Protein AF-A0A920HJD9-F1 (afdb_monomer)

Nearest PDB structures (foldseek):
  1cnt-assembly1_4  TM=3.510E-01  e=5.365E+00  Homo sapiens
  1ifv-assembly1_B  TM=2.578E-01  e=6.020E+00  Lupinus luteus

Secondary structure (DSSP, 8-state):
---SSHHHHHHHHHHHHHHHSPPPHHHHHHHHHHHHHHHHHHHHHHHHHHHH-TT-GGGGTTHHHHHHHHHHHHTS-HHHHHHHHHHHTTS-SSTTHHHHHHHHHHS---HHHHSTT----EEEE---STT-TTT--HHHHH-HHHHHHHHHHHHHHSTTEEEEE-TT-B-S---SGGGEEEETTEEEEEEEE-SEEEE--TT-EEE-SSSEEEEEEEEE-STTS-EEEEEEEEEETTEEEEEEEEEE-HHHHTTSPTT-EE-TT-EEEEBPPTTTTTS-SS-EEEEEES--TT-SS---SEEEGGGHHHHHHHS--THHHH--GGGS----------

Solvent-accessible surface area (backbone atoms only — not comparable to full-atom values): 18192 Å² total; per-residue (Å²): 109,86,59,69,46,63,63,65,65,46,32,58,53,51,25,60,45,35,74,78,48,80,73,51,73,75,55,47,65,44,46,63,57,53,53,51,53,53,44,51,52,52,50,52,52,37,53,54,46,43,76,74,42,73,84,52,65,78,68,50,70,61,43,65,40,46,53,53,38,50,57,58,50,70,73,51,55,62,66,61,51,33,20,42,46,30,43,39,62,76,45,67,27,35,87,58,45,67,55,53,56,56,50,31,66,74,46,90,60,54,70,49,37,39,29,65,82,58,92,54,88,44,73,38,63,56,63,60,35,74,84,32,84,76,54,66,55,72,71,48,60,74,33,49,68,57,42,40,51,53,51,52,56,50,41,69,77,41,71,64,39,39,42,26,32,45,52,69,31,47,32,76,81,65,77,50,76,91,37,56,44,76,44,79,93,42,82,44,54,32,30,26,25,39,26,34,39,37,54,48,62,58,64,44,52,29,25,33,75,50,51,31,30,27,70,30,43,42,69,40,80,47,80,74,38,38,5,6,25,38,30,34,42,29,77,52,98,94,48,59,36,33,42,38,41,29,15,13,29,44,78,40,14,60,72,47,55,66,77,36,78,46,49,51,59,40,74,51,34,22,26,15,46,62,64,58,14,4,63,42,61,43,26,37,40,37,32,31,30,54,68,61,83,92,49,74,75,82,63,80,58,46,36,39,74,94,44,43,81,40,46,53,36,38,25,38,64,54,43,56,46,65,69,45,76,66,66,63,62,69,85,80,73,74,86,72,86,128

pLDDT: mean 90.89, std 11.92, range [28.8, 98.75]

Structure (mmCIF, N/CA/C/O backbone):
data_AF-A0A920HJD9-F1
#
_entry.id   AF-A0A920HJD9-F1
#
loop_
_atom_site.group_PDB
_atom_site.id
_atom_site.type_symbol
_atom_site.label_atom_id
_atom_site.label_alt_id
_atom_site.label_comp_id
_atom_site.label_asym_id
_atom_site.label_entity_id
_atom_site.label_seq_id
_atom_site.pdbx_PDB_ins_code
_atom_site.Cartn_x
_atom_site.Cartn_y
_atom_site.Cartn_z
_atom_site.occupancy
_atom_site.B_iso_or_equiv
_atom_site.auth_seq_id
_atom_site.auth_comp_id
_atom_site.auth_asym_id
_atom_site.auth_atom_id
_atom_site.pdbx_PDB_model_num
ATOM 1 N N . MET A 1 1 ? 22.912 0.842 -18.298 1.00 60.72 1 MET A N 1
ATOM 2 C CA . MET A 1 1 ? 23.378 -0.560 -18.452 1.00 60.72 1 MET A CA 1
ATOM 3 C C . MET A 1 1 ? 24.083 -1.100 -17.208 1.00 60.72 1 MET A C 1
ATOM 5 O O . MET A 1 1 ? 23.985 -2.296 -16.986 1.00 60.72 1 MET A O 1
ATOM 9 N N . ASN A 1 2 ? 24.733 -0.265 -16.384 1.00 75.25 2 ASN A N 1
ATOM 10 C CA . ASN A 1 2 ? 25.457 -0.723 -15.184 1.00 75.25 2 ASN A CA 1
ATOM 11 C C . ASN A 1 2 ? 24.772 -0.347 -13.857 1.00 75.25 2 ASN A C 1
ATOM 13 O O . ASN A 1 2 ? 25.405 -0.430 -12.814 1.00 75.25 2 ASN A O 1
ATOM 17 N N . HIS A 1 3 ? 23.501 0.057 -13.899 1.00 78.06 3 HIS A N 1
ATOM 18 C CA . HIS A 1 3 ? 22.737 0.394 -12.697 1.00 78.06 3 HIS A CA 1
ATOM 19 C C . HIS A 1 3 ? 22.301 -0.870 -11.952 1.00 78.06 3 HIS A C 1
ATOM 21 O O . HIS A 1 3 ? 22.027 -1.916 -12.566 1.00 78.06 3 HIS A O 1
ATOM 27 N N . ASN A 1 4 ? 22.218 -0.766 -10.630 1.00 81.44 4 ASN A N 1
ATOM 28 C CA . ASN A 1 4 ? 21.594 -1.780 -9.792 1.00 81.44 4 ASN A CA 1
ATOM 29 C C . ASN A 1 4 ? 20.080 -1.753 -9.966 1.00 81.44 4 ASN A C 1
ATOM 31 O O . ASN A 1 4 ? 19.491 -2.816 -10.161 1.00 81.44 4 ASN A O 1
ATOM 35 N N . ASP A 1 5 ? 19.505 -0.553 -10.038 1.00 86.75 5 ASP A N 1
ATOM 36 C CA . ASP A 1 5 ? 18.095 -0.320 -10.335 1.00 86.75 5 ASP A CA 1
ATOM 37 C C . ASP A 1 5 ? 17.945 0.260 -11.757 1.00 86.75 5 ASP A C 1
ATOM 39 O O . ASP A 1 5 ? 18.226 1.441 -11.994 1.00 86.75 5 ASP A O 1
ATOM 43 N N . PRO A 1 6 ? 17.539 -0.550 -12.751 1.00 91.00 6 PRO A N 1
ATOM 44 C CA . PRO A 1 6 ? 17.427 -0.073 -14.124 1.00 91.00 6 PRO A CA 1
ATOM 45 C C . PRO A 1 6 ? 16.306 0.959 -14.309 1.00 91.00 6 PRO A C 1
ATOM 47 O O . PRO A 1 6 ? 16.405 1.785 -15.217 1.00 91.00 6 PRO A O 1
ATOM 50 N N . LEU A 1 7 ? 15.266 0.945 -13.466 1.00 93.56 7 LEU A N 1
ATOM 51 C CA . LEU A 1 7 ? 14.153 1.886 -13.558 1.00 93.56 7 LEU A CA 1
ATOM 52 C C . LEU A 1 7 ? 14.578 3.284 -13.109 1.00 93.56 7 LEU A C 1
ATOM 54 O O . LEU A 1 7 ? 14.254 4.250 -13.802 1.00 93.56 7 LEU A O 1
ATOM 58 N N . LEU A 1 8 ? 15.350 3.396 -12.022 1.00 88.12 8 LEU A N 1
ATOM 59 C CA . LEU A 1 8 ? 15.909 4.682 -11.585 1.00 88.12 8 LEU A CA 1
ATOM 60 C C . LEU A 1 8 ? 16.728 5.349 -12.699 1.00 88.12 8 LEU A C 1
ATOM 62 O O . LEU A 1 8 ? 16.499 6.516 -13.007 1.00 88.12 8 LEU A O 1
ATOM 66 N N . GLY A 1 9 ? 17.589 4.592 -13.389 1.00 86.19 9 GLY A N 1
ATOM 67 C CA . GLY A 1 9 ? 18.355 5.122 -14.524 1.00 86.19 9 GLY A CA 1
ATOM 68 C C . GLY A 1 9 ? 17.484 5.604 -15.697 1.00 86.19 9 GLY A C 1
ATOM 69 O O . GLY A 1 9 ? 17.858 6.535 -16.410 1.00 86.19 9 GLY A O 1
ATOM 70 N N . CYS A 1 10 ? 16.305 5.007 -15.910 1.00 91.50 10 CYS A N 1
ATOM 71 C CA . CYS A 1 10 ? 15.361 5.457 -16.937 1.00 91.50 10 CYS A CA 1
ATOM 72 C C . CYS A 1 10 ? 14.613 6.739 -16.544 1.00 91.50 10 CYS A C 1
ATOM 74 O O . CYS A 1 10 ? 14.305 7.549 -17.420 1.00 91.50 10 CYS A O 1
ATOM 76 N N . ILE A 1 11 ? 14.315 6.930 -15.256 1.00 94.19 11 ILE A N 1
ATOM 77 C CA . ILE A 1 11 ? 13.535 8.071 -14.754 1.00 94.19 11 ILE A CA 1
ATOM 78 C C . ILE A 1 11 ? 14.210 9.405 -15.096 1.00 94.19 11 ILE A C 1
ATOM 80 O O . ILE A 1 11 ? 13.530 10.310 -15.584 1.00 94.19 11 ILE A O 1
ATOM 84 N N . ASP A 1 12 ? 15.529 9.515 -14.925 1.00 91.19 12 ASP A N 1
ATOM 85 C CA . ASP A 1 12 ? 16.267 10.751 -15.224 1.00 91.19 12 ASP A CA 1
ATOM 86 C C . ASP A 1 12 ? 16.221 11.109 -16.716 1.00 91.19 12 ASP A C 1
ATOM 88 O O . ASP A 1 12 ? 16.033 12.272 -17.084 1.00 91.19 12 ASP A O 1
ATOM 92 N N . ILE A 1 13 ? 16.305 10.099 -17.589 1.00 93.69 13 ILE A N 1
ATOM 93 C CA . ILE A 1 13 ? 16.202 10.277 -19.044 1.00 93.69 13 ILE A CA 1
ATOM 94 C C . ILE A 1 13 ? 14.793 10.740 -19.425 1.00 93.69 13 ILE A C 1
ATOM 96 O O . ILE A 1 13 ? 14.640 11.690 -20.194 1.00 93.69 13 ILE A O 1
ATOM 100 N N . VAL A 1 14 ? 13.757 10.089 -18.884 1.00 97.00 14 VAL A N 1
ATOM 101 C CA . VAL A 1 14 ? 12.353 10.454 -19.138 1.00 97.00 14 VAL A CA 1
ATOM 102 C C . VAL A 1 14 ? 12.081 11.885 -18.681 1.00 97.00 14 VAL A C 1
ATOM 104 O O . VAL A 1 14 ? 11.468 12.656 -19.421 1.00 97.00 14 VAL A O 1
ATOM 107 N N . LYS A 1 15 ? 12.583 12.265 -17.502 1.00 96.06 15 LYS A N 1
ATOM 108 C CA . LYS A 1 15 ? 12.463 13.622 -16.966 1.00 96.06 15 LYS A CA 1
ATOM 109 C C . LYS A 1 15 ? 13.104 14.652 -17.901 1.00 96.06 15 LYS A C 1
ATOM 111 O O . LYS A 1 15 ? 12.414 15.572 -18.340 1.00 96.06 15 LYS A O 1
ATOM 116 N N . GLY A 1 16 ? 14.375 14.463 -18.267 1.00 95.88 16 GLY A N 1
ATOM 117 C CA . GLY A 1 16 ? 15.094 15.383 -19.157 1.00 95.88 16 GLY A CA 1
ATOM 118 C C . GLY A 1 16 ? 14.481 15.475 -20.560 1.00 95.88 16 GLY A C 1
ATOM 119 O O . GLY A 1 16 ? 14.412 16.556 -21.152 1.00 95.88 16 GLY A O 1
ATOM 120 N N . TYR A 1 17 ? 13.952 14.368 -21.092 1.00 96.25 17 TYR A N 1
ATOM 121 C CA . TYR A 1 17 ? 13.217 14.397 -22.357 1.00 96.25 17 TYR A CA 1
ATOM 122 C C . TYR A 1 17 ? 11.913 15.196 -22.230 1.00 96.25 17 TYR A C 1
ATOM 124 O O . TYR A 1 17 ? 11.641 16.055 -23.068 1.00 96.25 17 TYR A O 1
ATOM 132 N N . ASN A 1 18 ? 11.133 14.973 -21.167 1.00 97.06 18 ASN A N 1
ATOM 133 C CA . ASN A 1 18 ? 9.854 15.651 -20.934 1.00 97.06 18 ASN A CA 1
ATOM 134 C C . ASN A 1 18 ? 9.986 17.167 -20.681 1.00 97.06 18 ASN A C 1
ATOM 136 O O . ASN A 1 18 ? 9.036 17.933 -20.894 1.00 97.06 18 ASN A O 1
ATOM 140 N N . GLU A 1 19 ? 11.150 17.624 -20.220 1.00 96.19 19 GLU A N 1
ATOM 141 C CA . GLU A 1 19 ? 11.481 19.051 -20.123 1.00 96.19 19 GLU A CA 1
ATOM 142 C C . GLU A 1 19 ? 11.562 19.709 -21.507 1.00 96.19 19 GLU A C 1
ATOM 144 O O . GLU A 1 19 ? 11.044 20.810 -21.684 1.00 96.19 19 GLU A O 1
ATOM 149 N N . ASN A 1 20 ? 12.107 19.002 -22.501 1.00 95.75 20 ASN A N 1
ATOM 150 C CA . ASN A 1 20 ? 12.249 19.492 -23.874 1.00 95.75 20 ASN A CA 1
ATOM 151 C C . ASN A 1 20 ? 10.999 19.243 -24.731 1.00 95.75 20 ASN A C 1
ATOM 153 O O . ASN A 1 20 ? 10.599 20.091 -25.529 1.00 95.75 20 ASN A O 1
ATOM 157 N N . ARG A 1 21 ? 10.366 18.076 -24.580 1.00 95.19 21 ARG A N 1
ATOM 158 C CA . ARG A 1 21 ? 9.179 17.673 -25.337 1.00 95.19 21 ARG A CA 1
ATOM 159 C C . ARG A 1 21 ? 8.221 16.906 -24.441 1.00 95.19 21 ARG A C 1
ATOM 161 O O . ARG A 1 21 ? 8.533 15.806 -24.001 1.00 95.19 21 ARG A O 1
ATOM 168 N N . LYS A 1 22 ? 7.030 17.470 -24.222 1.00 96.50 22 LYS A N 1
ATOM 169 C CA . LYS A 1 22 ? 6.010 16.852 -23.368 1.00 96.50 22 LYS A CA 1
ATOM 170 C C . LYS A 1 22 ? 5.607 15.481 -23.897 1.00 96.50 22 LYS A C 1
ATOM 172 O O . LYS A 1 22 ? 5.074 15.385 -25.002 1.00 96.50 22 LYS A O 1
ATOM 177 N N . ILE A 1 23 ? 5.869 14.457 -23.090 1.00 97.00 23 ILE A N 1
ATOM 178 C CA . ILE A 1 23 ? 5.486 13.075 -23.363 1.00 97.00 23 ILE A CA 1
ATOM 179 C C . ILE A 1 23 ? 4.022 12.919 -22.958 1.00 97.00 23 ILE A C 1
ATOM 181 O O . ILE A 1 23 ? 3.624 13.319 -21.861 1.00 97.00 23 ILE A O 1
ATOM 185 N N . LYS A 1 24 ? 3.203 12.371 -23.850 1.00 97.31 24 LYS A N 1
ATOM 186 C CA . LYS A 1 24 ? 1.798 12.081 -23.569 1.00 97.31 24 LYS A CA 1
ATOM 187 C C . LYS A 1 24 ? 1.678 10.866 -22.664 1.00 97.31 24 LYS A C 1
ATOM 189 O O . LYS A 1 24 ? 2.520 9.971 -22.672 1.00 97.31 24 LYS A O 1
ATOM 194 N N . ASP A 1 25 ? 0.584 10.794 -21.923 1.00 96.75 25 ASP A N 1
ATOM 195 C CA . ASP A 1 25 ? 0.359 9.689 -20.998 1.00 96.75 25 ASP A CA 1
ATOM 196 C C . ASP A 1 25 ? 0.264 8.329 -21.707 1.00 96.75 25 ASP A C 1
ATOM 198 O O . ASP A 1 25 ? 0.787 7.323 -21.229 1.00 96.75 25 ASP A O 1
ATOM 202 N N . GLU A 1 26 ? -0.341 8.301 -22.896 1.00 96.88 26 GLU A N 1
ATOM 203 C CA . GLU A 1 26 ? -0.409 7.099 -23.725 1.00 96.88 26 GLU A CA 1
ATOM 204 C C . GLU A 1 26 ? 0.980 6.641 -24.185 1.00 96.88 26 GLU A C 1
ATOM 206 O O . GLU A 1 26 ? 1.211 5.442 -24.306 1.00 96.88 26 GLU A O 1
ATOM 211 N N . GLU A 1 27 ? 1.920 7.568 -24.392 1.00 97.31 27 GLU A N 1
ATOM 212 C CA . GLU A 1 27 ? 3.304 7.248 -24.757 1.00 97.31 27 GLU A CA 1
ATOM 213 C C . GLU A 1 27 ? 4.065 6.658 -23.562 1.00 97.31 27 GLU A C 1
ATOM 215 O O . GLU A 1 27 ? 4.797 5.680 -23.725 1.00 97.31 27 GLU A O 1
ATOM 220 N N . LEU A 1 28 ? 3.842 7.177 -22.346 1.00 97.94 28 LEU A N 1
ATOM 221 C CA . LEU A 1 28 ? 4.460 6.651 -21.120 1.00 97.94 28 LEU A CA 1
ATOM 222 C C . LEU A 1 28 ? 4.097 5.180 -20.872 1.00 97.94 28 LEU A C 1
ATOM 224 O O . LEU A 1 28 ? 4.953 4.411 -20.435 1.00 97.94 28 LEU A O 1
ATOM 228 N N . LYS A 1 29 ? 2.864 4.767 -21.200 1.00 96.81 29 LYS A N 1
ATOM 229 C CA . LYS A 1 29 ? 2.424 3.360 -21.100 1.00 96.81 29 LYS A CA 1
ATOM 230 C C . LYS A 1 29 ? 3.213 2.421 -22.011 1.00 96.81 29 LYS A C 1
ATOM 232 O O . LYS A 1 29 ? 3.362 1.244 -21.700 1.00 96.81 29 LYS A O 1
ATOM 237 N N . LEU A 1 30 ? 3.712 2.927 -23.138 1.00 97.81 30 LEU A N 1
ATOM 238 C CA . LEU A 1 30 ? 4.450 2.128 -24.117 1.00 97.81 30 LEU A CA 1
ATOM 239 C C . LEU A 1 30 ? 5.928 1.976 -23.751 1.00 97.81 30 LEU A C 1
ATOM 241 O O . LEU A 1 30 ? 6.563 1.019 -24.193 1.00 97.81 30 LEU A O 1
ATOM 245 N N . LEU A 1 31 ? 6.482 2.891 -22.945 1.00 97.31 31 LEU A N 1
ATOM 246 C CA . LEU A 1 31 ? 7.920 2.953 -22.670 1.00 97.31 31 LEU A CA 1
ATOM 247 C C . LEU A 1 31 ? 8.479 1.649 -22.103 1.00 97.31 31 LEU A C 1
ATOM 249 O O . LEU A 1 31 ? 9.554 1.236 -22.528 1.00 97.31 31 LEU A O 1
ATOM 253 N N . TYR A 1 32 ? 7.747 0.971 -21.212 1.00 97.44 32 TYR A N 1
ATOM 254 C CA . TYR A 1 32 ? 8.219 -0.286 -20.629 1.00 97.44 32 TYR A CA 1
ATOM 255 C C . TYR A 1 32 ? 8.542 -1.340 -21.698 1.00 97.44 32 TYR A C 1
ATOM 257 O O . TYR A 1 32 ? 9.637 -1.911 -21.722 1.00 97.44 32 TYR A O 1
ATOM 265 N N . ASN A 1 33 ? 7.615 -1.519 -22.640 1.00 97.56 33 ASN A N 1
ATOM 266 C CA . ASN A 1 33 ? 7.758 -2.465 -23.740 1.00 97.56 33 ASN A CA 1
ATOM 267 C C . ASN A 1 33 ? 8.769 -1.976 -24.783 1.00 97.56 33 ASN A C 1
ATOM 269 O O . ASN A 1 33 ? 9.572 -2.768 -25.267 1.00 97.56 33 ASN A O 1
ATOM 273 N N . LEU A 1 34 ? 8.786 -0.679 -25.109 1.00 97.12 34 LEU A N 1
ATOM 274 C CA . LEU A 1 34 ? 9.730 -0.122 -26.085 1.00 97.12 34 LEU A CA 1
ATOM 275 C C . LEU A 1 34 ? 11.189 -0.241 -25.619 1.00 97.12 34 LEU A C 1
ATOM 277 O O . LEU A 1 34 ? 12.066 -0.554 -26.427 1.00 97.12 34 LEU A O 1
ATOM 281 N N . ILE A 1 35 ? 11.448 -0.050 -24.321 1.00 95.25 35 ILE A N 1
ATOM 282 C CA . ILE A 1 35 ? 12.769 -0.273 -23.717 1.00 95.25 35 ILE A CA 1
ATOM 283 C C . ILE A 1 35 ? 13.163 -1.747 -23.861 1.00 95.25 35 ILE A C 1
ATOM 285 O O . ILE A 1 35 ? 14.241 -2.040 -24.384 1.00 95.25 35 ILE A O 1
ATOM 289 N N . ALA A 1 36 ? 12.275 -2.674 -23.485 1.00 95.94 36 ALA A N 1
ATOM 290 C CA . ALA A 1 36 ? 12.522 -4.109 -23.619 1.00 95.94 36 ALA A CA 1
ATOM 291 C C . ALA A 1 36 ? 12.796 -4.514 -25.080 1.00 95.94 36 ALA A C 1
ATOM 293 O O . ALA A 1 36 ? 13.798 -5.169 -25.365 1.00 95.94 36 ALA A O 1
ATOM 294 N N . MET A 1 37 ? 11.977 -4.052 -26.031 1.00 96.62 37 MET A N 1
ATOM 295 C CA . MET A 1 37 ? 12.159 -4.313 -27.465 1.00 96.62 37 MET A CA 1
ATOM 296 C C . MET A 1 37 ? 13.515 -3.814 -27.971 1.00 96.62 37 MET A C 1
ATOM 298 O O . MET A 1 37 ? 14.191 -4.504 -28.737 1.00 96.62 37 MET A O 1
ATOM 302 N N . ARG A 1 38 ? 13.953 -2.628 -27.528 1.00 94.06 38 ARG A N 1
ATOM 303 C CA . ARG A 1 38 ? 15.258 -2.078 -27.909 1.00 94.06 38 ARG A CA 1
ATOM 304 C C . ARG A 1 38 ? 16.416 -2.921 -27.369 1.00 94.06 38 ARG A C 1
ATOM 306 O O . ARG A 1 38 ? 17.407 -3.105 -28.083 1.00 94.06 38 ARG A O 1
ATOM 313 N N . LEU A 1 39 ? 16.294 -3.443 -26.148 1.00 92.38 39 LEU A N 1
ATOM 314 C CA . LEU A 1 39 ? 17.273 -4.366 -25.565 1.00 92.38 39 LEU A CA 1
ATOM 315 C C . LEU A 1 39 ? 17.322 -5.690 -26.330 1.00 92.38 39 LEU A C 1
ATOM 317 O O . LEU A 1 39 ? 18.416 -6.118 -26.693 1.00 92.38 39 LEU A O 1
ATOM 321 N N . VAL A 1 40 ? 16.164 -6.272 -26.667 1.00 94.56 40 VAL A N 1
ATOM 322 C CA . VAL A 1 40 ? 16.067 -7.490 -27.494 1.00 94.56 40 VAL A CA 1
ATOM 323 C C . VAL A 1 40 ? 16.778 -7.296 -28.832 1.00 94.56 40 VAL A C 1
ATOM 325 O O . VAL A 1 40 ? 17.657 -8.079 -29.174 1.00 94.56 40 VAL A O 1
ATOM 328 N N . ILE A 1 41 ? 16.489 -6.207 -29.555 1.00 92.94 41 ILE A N 1
ATOM 329 C CA . ILE A 1 41 ? 17.175 -5.892 -30.820 1.00 92.94 41 ILE A 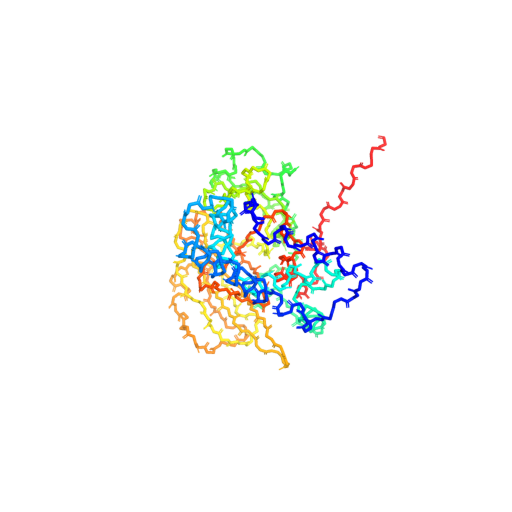CA 1
ATOM 330 C C . ILE A 1 41 ? 18.698 -5.846 -30.622 1.00 92.94 41 ILE A C 1
ATOM 332 O O . ILE A 1 41 ? 19.449 -6.356 -31.452 1.00 92.94 41 ILE A O 1
ATOM 336 N N . SER A 1 42 ? 19.159 -5.253 -29.519 1.00 90.38 42 SER A N 1
ATOM 337 C CA . SER A 1 42 ? 20.588 -5.085 -29.246 1.00 90.38 42 SER A CA 1
ATOM 338 C C . SER A 1 42 ? 21.288 -6.432 -29.020 1.00 90.38 42 SER A C 1
ATOM 340 O O . SER A 1 42 ? 22.343 -6.673 -29.610 1.00 90.38 42 SER A O 1
ATOM 342 N N . VAL A 1 43 ? 20.688 -7.338 -28.237 1.00 90.62 43 VAL A N 1
ATOM 343 C CA . VAL A 1 43 ? 21.250 -8.683 -28.006 1.00 90.62 43 VAL A CA 1
ATOM 344 C C . VAL A 1 43 ? 21.141 -9.575 -29.246 1.00 90.62 43 VAL A C 1
ATO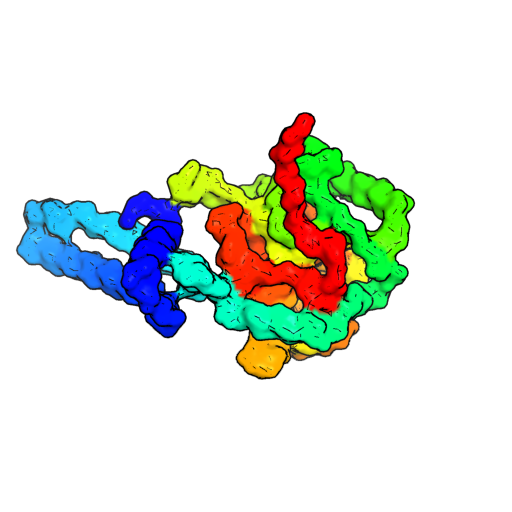M 346 O O . VAL A 1 43 ? 22.075 -10.319 -29.545 1.00 90.62 43 VAL A O 1
ATOM 349 N N . THR A 1 44 ? 20.066 -9.455 -30.034 1.00 91.31 44 THR A N 1
ATOM 350 C CA . THR A 1 44 ? 19.907 -10.199 -31.294 1.00 91.31 44 THR A CA 1
ATOM 351 C C . THR A 1 44 ? 20.962 -9.794 -32.321 1.00 91.31 44 THR A C 1
ATOM 353 O O . THR A 1 44 ? 21.603 -10.664 -32.910 1.00 91.31 44 THR A O 1
ATOM 356 N N . ILE A 1 45 ? 21.196 -8.491 -32.517 1.00 89.12 45 ILE A N 1
ATOM 357 C CA . ILE A 1 45 ? 22.231 -8.003 -33.443 1.00 89.12 45 ILE A CA 1
ATOM 358 C C . ILE A 1 45 ? 23.617 -8.480 -33.000 1.00 89.12 45 ILE A C 1
ATOM 360 O O . ILE A 1 45 ? 24.397 -8.944 -33.831 1.00 89.12 45 ILE A O 1
ATOM 364 N N . SER A 1 46 ? 23.915 -8.417 -31.700 1.00 87.31 46 SER A N 1
ATOM 365 C CA . SER A 1 46 ? 25.200 -8.881 -31.171 1.00 87.31 46 SER A CA 1
ATOM 366 C C . SER A 1 46 ? 25.414 -10.384 -31.415 1.00 87.31 46 SER A C 1
ATOM 368 O O . SER A 1 46 ? 26.476 -10.784 -31.894 1.00 87.31 46 SER A O 1
ATOM 370 N N . SER A 1 47 ? 24.374 -11.205 -31.230 1.00 86.94 47 SER A N 1
ATOM 371 C CA . SER A 1 47 ? 24.407 -12.639 -31.547 1.00 86.94 47 SER A CA 1
ATOM 372 C C . SER A 1 47 ? 24.636 -12.917 -33.043 1.00 86.94 47 SER A C 1
ATOM 374 O O . SER A 1 47 ? 25.490 -13.733 -33.396 1.00 86.94 47 SER A O 1
ATOM 376 N N . ILE A 1 48 ? 23.944 -12.201 -33.940 1.00 89.50 48 ILE A N 1
ATOM 377 C CA . ILE A 1 48 ? 24.148 -12.321 -35.396 1.00 89.50 48 ILE A CA 1
ATOM 378 C C . ILE A 1 48 ? 25.592 -11.965 -35.771 1.00 89.50 48 ILE A C 1
ATOM 380 O O . ILE A 1 48 ? 26.226 -12.685 -36.544 1.00 89.50 48 ILE A O 1
ATOM 384 N N . ASN A 1 49 ? 26.123 -10.879 -35.209 1.00 87.75 49 ASN A N 1
ATOM 385 C CA . ASN A 1 49 ? 27.494 -10.442 -35.454 1.00 87.75 49 ASN A CA 1
ATOM 386 C C . ASN A 1 49 ? 28.519 -11.457 -34.943 1.00 87.75 49 ASN A C 1
ATOM 388 O O . ASN A 1 49 ? 29.543 -11.652 -35.588 1.00 87.75 49 ASN A O 1
ATOM 392 N N . ARG A 1 50 ? 28.228 -12.162 -33.844 1.00 84.12 50 ARG A N 1
ATOM 393 C CA . ARG A 1 50 ? 29.106 -13.216 -33.315 1.00 84.12 50 ARG A CA 1
ATOM 394 C C . ARG A 1 50 ? 29.263 -14.377 -34.275 1.00 84.12 50 ARG A C 1
ATOM 396 O O . ARG A 1 50 ? 30.367 -14.880 -34.453 1.00 84.12 50 ARG A O 1
ATOM 403 N N . ASN A 1 51 ? 28.168 -14.761 -34.915 1.00 86.62 51 ASN A N 1
ATOM 404 C CA . ASN A 1 51 ? 28.189 -15.822 -35.911 1.00 86.62 51 ASN A CA 1
ATOM 405 C C . ASN A 1 51 ? 28.916 -15.395 -37.196 1.00 86.62 51 ASN A C 1
ATOM 407 O O . ASN A 1 51 ? 29.547 -16.230 -37.835 1.00 86.62 51 ASN A O 1
ATOM 411 N N . LYS A 1 52 ? 28.847 -14.110 -37.576 1.00 89.88 52 LYS A N 1
ATOM 412 C CA . LYS A 1 52 ? 29.494 -13.587 -38.792 1.00 89.88 52 LYS A CA 1
ATOM 413 C C . LYS A 1 52 ? 30.980 -13.266 -38.608 1.00 89.88 52 LYS A C 1
ATOM 415 O O . LYS A 1 52 ? 31.771 -13.539 -39.503 1.00 89.88 52 LYS A O 1
ATOM 420 N N . GLU A 1 53 ? 31.360 -12.694 -37.468 1.00 87.69 53 GLU A N 1
ATOM 421 C CA . GLU A 1 53 ? 32.713 -12.199 -37.186 1.00 87.69 53 GLU A CA 1
ATOM 422 C C . GLU A 1 53 ? 33.224 -12.682 -35.813 1.00 87.69 53 GLU A C 1
ATOM 424 O O . GLU A 1 53 ? 33.459 -11.877 -34.907 1.00 87.69 53 GLU A O 1
ATOM 429 N N . PRO A 1 54 ? 33.445 -13.996 -35.622 1.00 81.94 54 PRO A N 1
ATOM 430 C CA . PRO A 1 54 ? 33.750 -14.571 -34.305 1.00 81.94 54 PRO A CA 1
ATOM 431 C C . PRO A 1 54 ? 35.055 -14.048 -33.682 1.00 81.94 54 PRO A C 1
ATOM 433 O O . PRO A 1 54 ? 35.205 -14.041 -32.461 1.00 81.94 54 PRO A O 1
ATOM 436 N N . ASN A 1 55 ? 35.993 -13.567 -34.503 1.00 86.38 55 ASN A N 1
ATOM 437 C CA . ASN A 1 55 ? 37.285 -13.051 -34.047 1.00 86.38 55 ASN A CA 1
ATOM 438 C C . ASN A 1 55 ? 37.246 -11.559 -33.661 1.00 86.38 55 ASN A C 1
ATOM 440 O O . ASN A 1 55 ? 38.197 -11.058 -33.056 1.00 86.38 55 ASN A O 1
ATOM 444 N N . ASN A 1 56 ? 36.162 -10.839 -33.973 1.00 81.94 56 ASN A N 1
ATOM 445 C CA . ASN A 1 56 ? 36.039 -9.409 -33.701 1.00 81.94 56 ASN A CA 1
ATOM 446 C C . ASN A 1 56 ? 35.481 -9.157 -32.291 1.00 81.94 56 ASN A C 1
ATOM 448 O O . ASN A 1 56 ? 34.305 -8.849 -32.099 1.00 81.94 56 ASN A O 1
ATOM 452 N N . LYS A 1 57 ? 36.350 -9.275 -31.277 1.00 75.38 57 LYS A N 1
ATOM 453 C CA . LYS A 1 57 ? 35.977 -9.134 -29.854 1.00 75.38 57 LYS A CA 1
ATOM 454 C C . LYS A 1 57 ? 35.284 -7.808 -29.513 1.00 75.38 57 LYS A C 1
ATOM 456 O O . LYS A 1 57 ? 34.524 -7.766 -28.547 1.00 75.38 57 LYS A O 1
ATOM 461 N N . TYR A 1 58 ? 35.517 -6.748 -30.291 1.00 73.81 58 TYR A N 1
ATOM 462 C CA . TYR A 1 58 ? 34.888 -5.439 -30.094 1.00 73.81 58 TYR A CA 1
ATOM 463 C C . TYR A 1 58 ? 33.356 -5.501 -30.227 1.00 73.81 58 TYR A C 1
ATOM 465 O O . TYR A 1 58 ? 32.646 -4.826 -29.483 1.00 73.81 58 TYR A O 1
ATOM 473 N N . LEU A 1 59 ? 32.831 -6.373 -31.097 1.00 69.19 59 LEU A N 1
ATOM 474 C CA . LEU A 1 59 ? 31.391 -6.502 -31.356 1.00 69.19 59 LEU A CA 1
ATOM 475 C C . LEU A 1 59 ? 30.595 -7.128 -30.194 1.00 69.19 59 LEU A C 1
ATOM 477 O O . LEU A 1 59 ? 29.362 -7.106 -30.223 1.00 69.19 59 LEU A O 1
ATOM 481 N N . PHE A 1 60 ? 31.277 -7.656 -29.169 1.00 69.69 60 PHE A N 1
ATOM 482 C CA . PHE A 1 60 ? 30.657 -8.376 -28.043 1.00 69.69 60 PHE A CA 1
ATOM 483 C C . PHE A 1 60 ? 30.832 -7.675 -26.690 1.00 69.69 60 PHE A C 1
ATOM 485 O O . PHE A 1 60 ? 30.313 -8.152 -25.681 1.00 69.69 60 PHE A O 1
ATOM 492 N N . VAL A 1 61 ? 31.543 -6.541 -26.638 1.00 73.12 61 VAL A N 1
ATOM 493 C CA . VAL A 1 61 ? 31.890 -5.858 -25.375 1.00 73.12 61 VAL A CA 1
ATOM 494 C C . VAL A 1 61 ? 30.644 -5.407 -24.598 1.00 73.12 61 VAL A C 1
ATOM 496 O O . VAL A 1 61 ? 30.633 -5.451 -23.370 1.00 73.12 61 VAL A O 1
ATOM 499 N N . SER A 1 62 ? 29.572 -5.025 -25.295 1.00 73.94 62 SER A N 1
ATOM 500 C CA . SER A 1 62 ? 28.308 -4.568 -24.698 1.00 73.94 62 SER A CA 1
ATOM 501 C C . SER A 1 62 ? 27.251 -5.666 -24.525 1.00 73.94 62 SER A C 1
ATOM 503 O O . SER A 1 62 ? 26.185 -5.414 -23.966 1.00 73.94 62 SER A O 1
ATOM 505 N N . GLU A 1 63 ? 27.513 -6.894 -24.976 1.00 81.31 63 GLU A N 1
ATOM 506 C CA . GLU A 1 63 ? 26.492 -7.946 -24.997 1.00 81.31 63 GLU A CA 1
ATOM 507 C C . GLU A 1 63 ? 26.133 -8.419 -23.585 1.00 81.31 63 GLU A C 1
ATOM 509 O O . GLU A 1 63 ? 24.960 -8.526 -23.227 1.00 81.31 63 GLU A O 1
ATOM 514 N N . LYS A 1 64 ? 27.149 -8.638 -22.740 1.00 84.00 64 LYS A N 1
ATOM 515 C CA . LYS A 1 64 ? 26.955 -9.080 -21.352 1.00 84.00 64 LYS A CA 1
ATOM 516 C C . LYS A 1 64 ? 26.146 -8.065 -20.540 1.00 84.00 64 LYS A C 1
ATOM 518 O O . LYS A 1 64 ? 25.294 -8.457 -19.747 1.00 84.00 64 LYS A O 1
ATOM 523 N N . SER A 1 65 ? 26.401 -6.769 -20.726 1.00 87.00 65 SER A N 1
ATOM 524 C CA . SER A 1 65 ? 25.679 -5.712 -20.012 1.00 87.00 65 SER A CA 1
ATOM 525 C C . SER A 1 65 ? 24.246 -5.546 -20.522 1.00 87.00 65 SER A C 1
ATOM 527 O O . SER A 1 65 ? 23.351 -5.306 -19.713 1.00 87.00 65 SER A O 1
ATOM 529 N N . ALA A 1 66 ? 23.998 -5.746 -21.820 1.00 88.81 66 ALA A N 1
ATOM 530 C CA . ALA A 1 66 ? 22.649 -5.763 -22.383 1.00 88.81 66 ALA A CA 1
ATOM 531 C C . ALA A 1 66 ? 21.814 -6.947 -21.860 1.00 88.81 66 ALA A C 1
ATOM 533 O O . ALA A 1 66 ? 20.669 -6.741 -21.458 1.00 88.81 66 ALA A O 1
ATOM 534 N N . TRP A 1 67 ? 22.393 -8.152 -21.778 1.00 89.94 67 TRP A N 1
ATOM 535 C CA . TRP A 1 67 ? 21.740 -9.303 -21.141 1.00 89.94 67 TRP A CA 1
ATOM 536 C C . TRP A 1 67 ? 21.488 -9.074 -19.651 1.00 89.94 67 TRP A C 1
ATOM 538 O O . TRP A 1 67 ? 20.394 -9.324 -19.166 1.00 89.94 67 TRP A O 1
ATOM 548 N N . ASN A 1 68 ? 22.455 -8.545 -18.903 1.00 90.75 68 ASN A N 1
ATOM 549 C CA . ASN A 1 68 ? 22.220 -8.236 -17.491 1.00 90.75 68 ASN A CA 1
ATOM 550 C C . ASN A 1 68 ? 21.057 -7.242 -17.318 1.00 90.75 68 ASN A C 1
ATOM 552 O O . ASN A 1 68 ? 20.188 -7.428 -16.471 1.00 90.75 68 ASN A O 1
ATOM 556 N N . LEU A 1 69 ? 21.005 -6.209 -18.163 1.00 92.31 69 LEU A N 1
ATOM 557 C CA . LEU A 1 69 ? 19.927 -5.231 -18.136 1.00 92.31 69 LEU A CA 1
ATOM 558 C C . LEU A 1 69 ? 18.569 -5.843 -18.504 1.00 92.31 69 LEU A C 1
ATOM 560 O O . LEU A 1 69 ? 17.591 -5.491 -17.857 1.00 92.31 69 LEU A O 1
ATOM 564 N N . ILE A 1 70 ? 18.486 -6.751 -19.488 1.00 92.94 70 ILE A N 1
ATOM 565 C CA . ILE A 1 70 ? 17.200 -7.367 -19.856 1.00 92.94 70 ILE A CA 1
ATOM 566 C C . ILE A 1 70 ? 16.628 -8.208 -18.711 1.00 92.94 70 ILE A C 1
ATOM 568 O O . ILE A 1 70 ? 15.437 -8.100 -18.439 1.00 92.94 70 ILE A O 1
ATOM 572 N N . TYR A 1 71 ? 17.478 -8.957 -17.996 1.00 92.94 71 TYR A N 1
ATOM 573 C CA . TYR A 1 71 ? 17.056 -9.728 -16.824 1.00 92.94 71 TYR A CA 1
ATOM 574 C C . TYR A 1 71 ? 16.601 -8.816 -15.687 1.00 92.94 71 TYR A C 1
ATOM 576 O O . TYR A 1 71 ? 15.535 -9.018 -15.128 1.00 92.94 71 TYR A O 1
ATOM 584 N N . LYS A 1 72 ? 17.352 -7.753 -15.374 1.00 93.31 72 LYS A N 1
ATOM 585 C CA . LYS A 1 72 ? 16.903 -6.795 -14.352 1.00 93.31 72 LYS A CA 1
ATOM 586 C C . LYS A 1 72 ? 15.610 -6.082 -14.754 1.00 93.31 72 LYS A C 1
ATOM 588 O O . LYS A 1 72 ? 14.785 -5.797 -13.899 1.00 93.31 72 LYS A O 1
ATOM 593 N N . TRP A 1 73 ? 15.439 -5.770 -16.040 1.00 95.50 73 TRP A N 1
ATOM 594 C CA . TRP A 1 73 ? 14.244 -5.097 -16.549 1.00 95.50 73 TRP A CA 1
ATOM 595 C C . TRP A 1 73 ? 12.998 -5.978 -16.467 1.00 95.50 73 TRP A C 1
ATOM 597 O O . TRP A 1 73 ? 11.927 -5.466 -16.150 1.00 95.50 73 TRP A O 1
ATOM 607 N N . SER A 1 74 ? 13.128 -7.289 -16.707 1.00 94.69 74 SER A N 1
ATOM 608 C CA . SER A 1 74 ? 12.001 -8.222 -16.589 1.00 94.69 74 SER A CA 1
ATOM 609 C C . SER A 1 74 ? 11.488 -8.377 -15.158 1.00 94.69 74 SER A C 1
ATOM 611 O O . SER A 1 74 ? 10.316 -8.684 -14.984 1.00 94.69 74 SER A O 1
ATOM 613 N N . GLU A 1 75 ? 12.325 -8.115 -14.149 1.00 93.69 75 GLU A N 1
ATOM 614 C CA . GLU A 1 75 ? 11.906 -8.096 -12.738 1.00 93.69 75 GLU A CA 1
ATOM 615 C C . GLU A 1 75 ? 11.153 -6.808 -12.352 1.00 93.69 75 GLU A C 1
ATOM 617 O O . GLU A 1 75 ? 10.512 -6.744 -11.304 1.00 93.69 75 GLU A O 1
ATOM 622 N N . VAL A 1 76 ? 11.217 -5.753 -13.174 1.00 94.81 76 VAL A N 1
ATOM 623 C CA . VAL A 1 76 ? 10.479 -4.512 -12.914 1.00 94.81 76 VAL A CA 1
ATOM 624 C C . VAL A 1 76 ? 9.022 -4.701 -13.327 1.00 94.81 76 VAL A C 1
ATOM 626 O O . VAL A 1 76 ? 8.728 -4.923 -14.502 1.00 94.81 76 VAL A O 1
ATOM 629 N N . ASN A 1 77 ? 8.096 -4.522 -12.383 1.00 96.38 77 ASN A N 1
ATOM 630 C CA . ASN A 1 77 ? 6.668 -4.500 -12.684 1.00 96.38 77 ASN A CA 1
ATOM 631 C C . ASN A 1 77 ? 6.331 -3.357 -13.664 1.00 96.38 77 ASN A C 1
ATOM 633 O O . ASN A 1 77 ? 6.674 -2.190 -13.447 1.00 96.38 77 ASN A O 1
ATOM 637 N N . SER A 1 78 ? 5.625 -3.701 -14.741 1.00 97.06 78 SER A N 1
ATOM 638 C CA . SER A 1 78 ? 5.328 -2.769 -15.835 1.00 97.06 78 SER A CA 1
ATOM 639 C C . SER A 1 78 ? 4.438 -1.591 -15.417 1.00 97.06 78 SER A C 1
ATOM 641 O O . SER A 1 78 ? 4.670 -0.463 -15.861 1.00 97.06 78 SER A O 1
ATOM 643 N N . GLU A 1 79 ? 3.466 -1.809 -14.524 1.00 97.31 79 GLU A N 1
ATOM 644 C CA . GLU A 1 79 ? 2.627 -0.735 -13.987 1.00 97.31 79 GLU A CA 1
ATOM 645 C C . GLU A 1 79 ? 3.441 0.218 -13.108 1.00 97.31 79 GLU A C 1
ATOM 647 O O . GLU A 1 79 ? 3.342 1.434 -13.256 1.00 97.31 79 GLU A O 1
ATOM 652 N N . PHE A 1 80 ? 4.299 -0.313 -12.235 1.00 97.81 80 PHE A N 1
ATOM 653 C CA . PHE A 1 80 ? 5.171 0.479 -11.374 1.00 97.81 80 PHE A CA 1
ATOM 654 C C . PHE A 1 80 ? 6.163 1.316 -12.190 1.00 97.81 80 PHE A C 1
ATOM 656 O O . PHE A 1 80 ? 6.380 2.492 -11.878 1.00 97.81 80 PHE A O 1
ATOM 663 N N . ALA A 1 81 ? 6.714 0.759 -13.274 1.00 98.06 81 ALA A N 1
ATOM 664 C CA . ALA A 1 81 ? 7.528 1.513 -14.223 1.00 98.06 81 ALA A CA 1
ATOM 665 C C . ALA A 1 81 ? 6.731 2.667 -14.845 1.00 98.06 81 ALA A C 1
ATOM 667 O O . ALA A 1 81 ? 7.174 3.814 -14.808 1.00 98.06 81 ALA A O 1
ATOM 668 N N . TYR A 1 82 ? 5.521 2.392 -15.338 1.00 98.38 82 TYR A N 1
ATOM 669 C CA . TYR A 1 82 ? 4.622 3.409 -15.883 1.00 98.38 82 TYR A CA 1
ATOM 670 C C . TYR A 1 82 ? 4.290 4.515 -14.864 1.00 98.38 82 TYR A C 1
ATOM 672 O O . TYR A 1 82 ? 4.421 5.701 -15.176 1.00 98.38 82 TYR A O 1
ATOM 680 N N . TYR A 1 83 ? 3.947 4.163 -13.624 1.00 98.44 83 TYR A N 1
ATOM 681 C CA . TYR A 1 83 ? 3.681 5.127 -12.551 1.00 98.44 83 TYR A CA 1
ATOM 682 C C . TYR A 1 83 ? 4.917 5.964 -12.199 1.00 98.44 83 TYR A C 1
ATOM 684 O O . TYR A 1 83 ? 4.809 7.169 -11.947 1.00 98.44 83 TYR A O 1
ATOM 692 N N . SER A 1 84 ? 6.102 5.360 -12.258 1.00 98.25 84 SER A N 1
ATOM 693 C CA . SER A 1 84 ? 7.375 6.054 -12.063 1.00 98.25 84 SER A CA 1
ATOM 694 C C . SER A 1 84 ? 7.683 7.025 -13.205 1.00 98.25 84 SER A C 1
ATOM 696 O O . SER A 1 84 ? 8.067 8.167 -12.951 1.00 98.25 84 SER A O 1
ATOM 698 N N . PHE A 1 85 ? 7.428 6.643 -14.461 1.00 98.44 85 PHE A N 1
ATOM 699 C CA . PHE A 1 85 ? 7.574 7.539 -15.615 1.00 98.44 85 PHE A CA 1
ATOM 700 C C . PHE A 1 85 ? 6.609 8.727 -15.553 1.00 98.44 85 PHE A C 1
ATOM 702 O O . PHE A 1 85 ? 6.987 9.860 -15.853 1.00 98.44 85 PHE A O 1
ATOM 709 N N . ARG A 1 86 ? 5.372 8.499 -15.100 1.00 98.25 86 ARG A N 1
ATOM 710 C CA . ARG A 1 86 ? 4.399 9.571 -14.841 1.00 98.25 86 ARG A CA 1
ATOM 711 C C . ARG A 1 86 ? 4.907 10.557 -13.799 1.00 98.25 86 ARG A C 1
ATOM 713 O O . ARG A 1 86 ? 4.821 11.769 -14.005 1.00 98.25 86 ARG A O 1
ATOM 720 N N . LYS A 1 87 ? 5.509 10.058 -12.716 1.00 97.25 87 LYS A N 1
ATOM 721 C CA . LYS A 1 87 ? 6.142 10.920 -11.711 1.00 97.25 87 LYS A CA 1
ATOM 722 C C . LYS A 1 87 ? 7.341 11.684 -12.254 1.00 97.25 87 LYS A C 1
ATOM 724 O O . LYS A 1 87 ? 7.455 12.872 -11.962 1.00 97.25 87 LYS A O 1
ATOM 729 N N . ALA A 1 88 ? 8.164 11.057 -13.091 1.00 97.19 88 ALA A N 1
ATOM 730 C CA . ALA A 1 88 ? 9.257 11.726 -13.799 1.00 97.19 88 ALA A CA 1
ATOM 731 C C . ALA A 1 88 ? 8.754 12.893 -14.672 1.00 97.19 88 ALA A C 1
ATOM 733 O O . ALA A 1 88 ? 9.438 13.902 -14.826 1.00 97.19 88 ALA A O 1
ATOM 734 N N . CYS A 1 89 ? 7.526 12.788 -15.189 1.00 97.50 89 CYS A N 1
ATOM 735 C CA . CYS A 1 89 ? 6.860 13.829 -15.971 1.00 97.50 89 CYS A CA 1
ATOM 736 C C . CYS A 1 89 ? 6.054 14.841 -15.132 1.00 97.50 89 CYS A C 1
ATOM 738 O O . CYS A 1 89 ? 5.289 15.623 -15.700 1.00 97.50 89 CYS A O 1
ATOM 740 N N . SER A 1 90 ? 6.216 14.851 -13.804 1.00 95.81 90 SER A N 1
ATOM 741 C CA . SER A 1 90 ? 5.527 15.758 -12.869 1.00 95.81 90 SER A CA 1
ATOM 742 C C . SER A 1 90 ? 3.996 15.644 -12.867 1.00 95.81 90 SER A C 1
ATOM 744 O O . SER A 1 90 ? 3.300 16.608 -12.541 1.00 95.81 90 SER A O 1
ATOM 746 N N . ILE A 1 91 ? 3.451 14.468 -13.192 1.00 96.31 91 ILE A N 1
ATOM 747 C CA . ILE A 1 91 ? 2.019 14.166 -13.049 1.00 96.31 91 ILE A CA 1
ATOM 748 C C . ILE A 1 91 ? 1.784 13.109 -11.955 1.00 96.31 91 ILE A C 1
ATOM 750 O O . ILE A 1 91 ? 2.722 12.524 -11.407 1.00 96.31 91 ILE A O 1
ATOM 754 N N . ASP A 1 92 ? 0.524 12.910 -11.555 1.00 97.81 92 ASP A N 1
ATOM 755 C CA . ASP A 1 92 ? 0.165 11.892 -10.556 1.00 97.81 92 ASP A CA 1
ATOM 756 C C . ASP A 1 92 ? 0.565 10.495 -11.047 1.00 97.81 92 ASP A C 1
ATOM 758 O O . ASP A 1 92 ? 0.346 10.187 -12.220 1.00 97.81 92 ASP A O 1
ATOM 762 N N . ALA A 1 93 ? 1.128 9.664 -10.164 1.00 97.88 93 ALA A N 1
ATOM 763 C CA . ALA A 1 93 ? 1.672 8.356 -10.525 1.00 97.88 93 ALA A CA 1
ATOM 764 C C . ALA A 1 93 ? 0.535 7.463 -11.014 1.00 97.88 93 ALA A C 1
ATOM 766 O O . ALA A 1 93 ? 0.549 7.020 -12.155 1.00 97.88 93 ALA A O 1
ATOM 767 N N . HIS A 1 94 ? -0.509 7.314 -10.195 1.00 97.88 94 HIS A N 1
ATOM 768 C CA . HIS A 1 94 ? -1.704 6.584 -10.580 1.00 97.88 94 HIS A CA 1
ATOM 769 C C . HIS A 1 94 ? -2.733 7.507 -11.269 1.00 97.88 94 HIS A C 1
ATOM 771 O O . HIS A 1 94 ? -3.108 8.541 -10.701 1.00 97.88 94 HIS A O 1
ATOM 777 N N . PRO A 1 95 ? -3.264 7.151 -12.457 1.00 96.62 95 PRO A N 1
ATOM 778 C CA . PRO A 1 95 ? -4.198 8.000 -13.207 1.00 96.62 95 PRO A CA 1
ATOM 779 C C . PRO A 1 95 ? -5.516 8.275 -12.465 1.00 96.62 95 PRO A C 1
ATOM 781 O O . PRO A 1 95 ? -6.102 9.346 -12.622 1.00 96.62 95 PRO A O 1
ATOM 784 N N . ASN A 1 96 ? -5.967 7.348 -11.612 1.00 96.62 96 ASN A N 1
ATOM 785 C CA . ASN A 1 96 ? -7.224 7.489 -10.866 1.00 96.62 96 ASN A CA 1
ATOM 786 C C . ASN A 1 96 ? -7.072 8.167 -9.494 1.00 96.62 96 ASN A C 1
ATOM 788 O O . ASN A 1 96 ? -8.064 8.280 -8.773 1.00 96.62 96 ASN A O 1
ATOM 792 N N . LYS A 1 97 ? -5.883 8.673 -9.129 1.00 95.69 97 LYS A N 1
ATOM 793 C CA . LYS A 1 97 ? -5.654 9.330 -7.827 1.00 95.69 97 LYS A CA 1
ATOM 794 C C . LYS A 1 97 ? -6.668 10.430 -7.527 1.00 95.69 97 LYS A C 1
ATOM 796 O O . LYS A 1 97 ? -7.297 10.449 -6.469 1.00 95.69 97 LYS A O 1
ATOM 801 N N . LYS A 1 98 ? -6.879 11.341 -8.482 1.00 96.25 98 LYS A N 1
ATOM 802 C CA . LYS A 1 98 ? -7.844 12.440 -8.321 1.00 96.25 98 LYS A CA 1
ATOM 803 C C . LYS A 1 98 ? -9.281 11.932 -8.190 1.00 96.25 98 LYS A C 1
ATOM 805 O O . LYS A 1 98 ? -10.038 12.509 -7.412 1.00 96.25 98 LYS A O 1
ATOM 810 N N . LYS A 1 99 ? -9.654 10.864 -8.908 1.00 97.12 99 LYS A N 1
ATOM 811 C CA . LYS A 1 99 ? -10.998 10.267 -8.829 1.00 97.12 99 LYS A CA 1
ATOM 812 C C . LYS A 1 99 ? -11.275 9.733 -7.426 1.00 97.12 99 LYS A C 1
ATOM 814 O O . LYS A 1 99 ? -12.259 10.146 -6.817 1.00 97.12 99 LYS A O 1
ATOM 819 N N . LEU A 1 100 ? -10.359 8.933 -6.876 1.00 96.62 100 LEU A N 1
ATOM 820 C CA . LEU A 1 100 ? -10.490 8.380 -5.526 1.00 96.62 100 LEU A CA 1
ATOM 821 C C . LEU A 1 100 ? -10.558 9.479 -4.460 1.00 96.62 100 LEU A C 1
ATOM 823 O O . LEU A 1 100 ? -11.457 9.458 -3.624 1.00 96.62 100 LEU A O 1
ATOM 827 N N . ILE A 1 101 ? -9.673 10.481 -4.517 1.00 95.56 101 ILE A N 1
ATOM 828 C CA . ILE A 1 101 ? -9.687 11.603 -3.563 1.00 95.56 101 ILE A CA 1
ATOM 829 C C . ILE A 1 101 ? -11.011 12.378 -3.639 1.00 95.56 101 ILE A C 1
ATOM 831 O O . ILE A 1 101 ? -11.594 12.725 -2.610 1.00 95.56 101 ILE A O 1
ATOM 835 N N . ASN A 1 102 ? -11.502 12.666 -4.846 1.00 96.25 102 ASN A N 1
ATOM 836 C CA . ASN A 1 102 ? -12.748 13.409 -5.032 1.00 96.25 102 ASN A CA 1
ATOM 837 C C . ASN A 1 102 ? -13.970 12.611 -4.565 1.00 96.25 102 ASN A C 1
ATOM 839 O O . ASN A 1 102 ? -14.875 13.185 -3.958 1.00 96.25 102 ASN A O 1
ATOM 843 N N . TRP A 1 103 ? -13.986 11.303 -4.807 1.00 96.56 103 TRP A N 1
ATOM 844 C CA . TRP A 1 103 ? -15.023 10.411 -4.304 1.00 96.56 103 TRP A CA 1
ATOM 845 C C . TRP A 1 103 ? -14.994 10.299 -2.770 1.00 96.56 103 TRP A C 1
ATOM 847 O O . TRP A 1 103 ? -16.027 10.469 -2.118 1.00 96.56 103 TRP A O 1
ATOM 857 N N . ALA A 1 104 ? -13.815 10.121 -2.166 1.00 95.19 104 ALA A N 1
ATOM 858 C CA . ALA A 1 104 ? -13.651 10.031 -0.713 1.00 95.19 104 ALA A CA 1
ATOM 859 C C . ALA A 1 104 ? -14.138 11.305 0.002 1.00 95.19 104 ALA A C 1
ATOM 861 O O . ALA A 1 104 ? -14.823 11.240 1.026 1.00 95.19 104 ALA A O 1
ATOM 862 N N . LYS A 1 105 ? -13.884 12.486 -0.582 1.00 93.25 105 LYS A N 1
ATOM 863 C CA . LYS A 1 105 ? -14.390 13.770 -0.064 1.00 93.25 105 LYS A CA 1
ATOM 864 C C . LYS A 1 105 ? -15.916 13.816 0.032 1.00 93.25 105 LYS A C 1
ATOM 866 O O . LYS A 1 105 ? -16.426 14.318 1.032 1.00 93.25 105 LYS A O 1
ATOM 871 N N . LYS A 1 106 ? -16.622 13.279 -0.968 1.00 94.50 106 LYS A N 1
ATOM 872 C CA . LYS A 1 106 ? -18.095 13.241 -1.031 1.00 94.50 106 LYS A CA 1
ATOM 873 C C . LYS A 1 106 ? -18.707 12.128 -0.180 1.00 94.50 106 LYS A C 1
ATOM 875 O O . LYS A 1 106 ? -19.889 12.179 0.140 1.00 94.50 106 LYS A O 1
ATOM 880 N N . THR A 1 107 ? -17.912 11.132 0.188 1.00 93.25 107 THR A N 1
ATOM 881 C CA . THR A 1 107 ? -18.381 9.970 0.939 1.00 93.25 107 THR A CA 1
ATOM 882 C C . THR A 1 107 ? -18.434 10.279 2.433 1.00 93.25 107 THR A C 1
ATOM 884 O O . THR A 1 107 ? -17.486 10.837 2.993 1.00 93.25 107 THR A O 1
ATOM 887 N N . ASN A 1 108 ? -19.543 9.915 3.085 1.00 91.12 108 ASN A N 1
ATOM 888 C CA . ASN A 1 108 ? -19.640 9.935 4.541 1.00 91.12 108 ASN A CA 1
ATOM 889 C C . ASN A 1 108 ? -19.077 8.630 5.112 1.00 91.12 108 ASN A C 1
ATOM 891 O O . ASN A 1 108 ? -19.552 7.536 4.780 1.00 91.12 108 ASN A O 1
ATOM 895 N N . PHE A 1 109 ? -18.065 8.763 5.958 1.00 93.88 109 PHE A N 1
ATOM 896 C CA . PHE A 1 109 ? -17.342 7.653 6.552 1.00 93.88 109 PHE A CA 1
ATOM 897 C C . PHE A 1 109 ? -16.987 7.994 7.998 1.00 93.88 109 PHE A C 1
ATOM 899 O O . PHE A 1 109 ? -16.551 9.106 8.296 1.00 93.88 109 PHE A O 1
ATOM 906 N N . SER A 1 110 ? -17.194 7.035 8.890 1.00 92.50 110 SER A N 1
ATOM 907 C CA . SER A 1 110 ? -16.895 7.119 10.314 1.00 92.50 110 SER A CA 1
ATOM 908 C C . SER A 1 110 ? -15.928 6.011 10.700 1.00 92.50 110 SER A C 1
ATOM 910 O O . SER A 1 110 ? -15.904 4.949 10.089 1.00 92.50 110 SER A O 1
ATOM 912 N N . ILE A 1 111 ? -15.179 6.202 11.785 1.00 95.31 111 ILE A N 1
ATOM 913 C CA . ILE A 1 111 ? -14.341 5.133 12.338 1.00 95.31 111 ILE A CA 1
ATOM 914 C C . ILE A 1 111 ? -15.140 3.873 12.685 1.00 95.31 111 ILE A C 1
ATOM 916 O O . ILE A 1 111 ? -14.606 2.777 12.579 1.00 95.31 111 ILE A O 1
ATOM 920 N N . LYS A 1 112 ? -16.433 4.008 13.008 1.00 95.75 112 LYS A N 1
ATOM 921 C CA . LYS A 1 112 ? -17.327 2.869 13.261 1.00 95.75 112 LYS A CA 1
ATOM 922 C C . LYS A 1 112 ? -17.627 2.029 12.016 1.00 95.75 112 LYS A C 1
ATOM 924 O O . LYS A 1 112 ? -18.032 0.885 12.152 1.00 95.75 112 LYS A O 1
ATOM 929 N N . ASP A 1 113 ? -17.420 2.560 10.812 1.00 96.19 113 ASP A N 1
ATOM 930 C CA . ASP A 1 113 ? -17.507 1.748 9.594 1.00 96.19 113 ASP A CA 1
ATOM 931 C C . ASP A 1 113 ? -16.333 0.757 9.488 1.00 96.19 113 ASP A C 1
ATOM 933 O O . ASP A 1 113 ? -16.483 -0.304 8.889 1.00 96.19 113 ASP A O 1
ATOM 937 N N . LEU A 1 114 ? -15.174 1.097 10.072 1.00 97.75 114 LEU A N 1
ATOM 938 C CA . LEU A 1 114 ? -13.990 0.233 10.133 1.00 97.75 114 LEU A CA 1
ATOM 939 C C . LEU A 1 114 ? -13.973 -0.625 11.408 1.00 97.75 114 LEU A C 1
ATOM 941 O O . LEU A 1 114 ? -13.737 -1.827 11.339 1.00 97.75 114 LEU A O 1
ATOM 945 N N . LEU A 1 115 ? -14.234 -0.008 12.560 1.00 98.00 115 LEU A N 1
ATOM 946 C CA . LEU A 1 115 ? -14.196 -0.605 13.895 1.00 98.00 115 LEU A CA 1
ATOM 947 C C . LEU A 1 115 ? -15.592 -0.482 14.541 1.00 98.00 115 LEU A C 1
ATOM 949 O O . LEU A 1 115 ? -15.825 0.448 15.314 1.00 98.00 115 LEU A O 1
ATOM 953 N N . PRO A 1 116 ? -16.558 -1.363 14.224 1.00 97.06 116 PRO A N 1
ATOM 954 C CA . PRO A 1 116 ? -17.972 -1.181 14.586 1.00 97.06 116 PRO A CA 1
ATOM 955 C C . PRO A 1 116 ? -18.247 -1.094 16.090 1.00 97.06 116 PRO A C 1
ATOM 957 O O . PRO A 1 116 ? -19.160 -0.384 16.509 1.00 97.06 116 PRO A O 1
ATOM 960 N N . GLU A 1 117 ? -17.445 -1.777 16.903 1.00 95.81 117 GLU A N 1
ATOM 961 C CA . GLU A 1 117 ? -17.615 -1.850 18.359 1.00 95.81 117 GLU A CA 1
ATOM 962 C C . GLU A 1 117 ? -16.812 -0.773 19.110 1.00 95.81 117 GLU A C 1
ATOM 964 O O . GLU A 1 117 ? -16.843 -0.710 20.340 1.00 95.81 117 GLU A O 1
ATOM 969 N N . ILE A 1 118 ? -16.091 0.104 18.396 1.00 93.75 118 ILE A N 1
ATOM 970 C CA . ILE A 1 118 ? -15.286 1.139 19.045 1.00 93.75 118 ILE A CA 1
ATOM 971 C C . ILE A 1 118 ? -16.187 2.225 19.651 1.00 93.75 118 ILE A C 1
ATOM 973 O O . ILE A 1 118 ? -17.020 2.846 18.985 1.00 93.75 118 ILE A O 1
ATOM 977 N N . 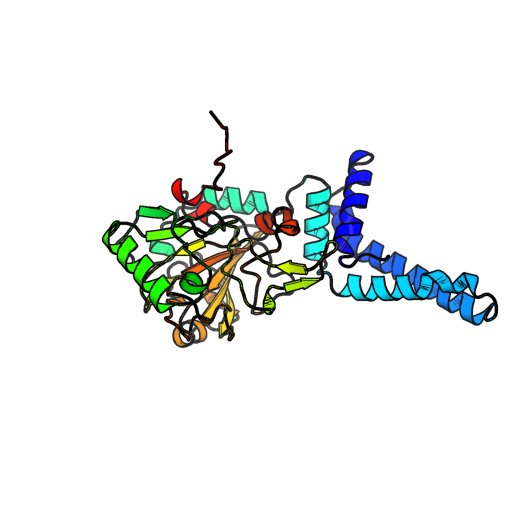ASN A 1 119 ? -15.980 2.505 20.938 1.00 90.62 119 ASN A N 1
ATOM 978 C CA . ASN A 1 119 ? -16.698 3.561 21.664 1.00 90.62 119 ASN A CA 1
ATOM 979 C C . ASN A 1 119 ? -15.975 4.917 21.641 1.00 90.62 119 ASN A C 1
ATOM 981 O O . ASN A 1 119 ? -16.433 5.879 22.253 1.00 90.62 119 ASN A O 1
ATOM 985 N N . LYS A 1 120 ? -14.857 5.008 20.917 1.00 90.69 120 LYS A N 1
ATOM 986 C CA . LYS A 1 120 ? -14.017 6.203 20.801 1.00 90.69 120 LYS A CA 1
ATOM 987 C C . LYS A 1 120 ? -14.179 6.821 19.415 1.00 90.69 120 LYS A C 1
ATOM 989 O O . LYS A 1 120 ? -14.331 6.107 18.429 1.00 90.69 120 LYS A O 1
ATOM 994 N N . SER A 1 121 ? -14.142 8.147 19.334 1.00 85.50 121 SER A N 1
ATOM 995 C CA . SER A 1 121 ? -14.280 8.890 18.067 1.00 85.50 121 SER A CA 1
ATOM 996 C C . SER A 1 121 ? -13.171 9.914 17.827 1.00 85.50 121 SER A C 1
ATOM 998 O O . SER A 1 121 ? -13.099 10.495 16.746 1.00 85.50 121 SER A O 1
ATOM 1000 N N . LYS A 1 122 ? -12.306 10.139 18.822 1.00 93.69 122 LYS A N 1
ATOM 1001 C CA . LYS A 1 122 ? -11.153 11.038 18.732 1.00 93.69 122 LYS A CA 1
ATOM 1002 C C . LYS A 1 122 ? -9.897 10.239 18.409 1.00 93.69 122 LYS A C 1
ATOM 1004 O O . LYS A 1 122 ? -9.784 9.079 18.795 1.00 93.69 122 LYS A O 1
ATOM 1009 N N . PHE A 1 123 ? -8.937 10.884 17.757 1.00 96.06 123 PHE A N 1
ATOM 1010 C CA . PHE A 1 123 ? -7.685 10.266 17.325 1.00 96.06 123 PHE A CA 1
ATOM 1011 C C . PHE A 1 123 ? -6.496 10.949 17.991 1.00 96.06 123 PHE A C 1
ATOM 1013 O O . PHE A 1 123 ? -6.476 12.175 18.122 1.00 96.06 123 PHE A O 1
ATOM 1020 N N . TYR A 1 124 ? -5.526 10.155 18.427 1.00 96.19 124 TYR A N 1
ATOM 1021 C CA . TYR A 1 124 ? -4.258 10.621 18.974 1.00 96.19 124 TYR A CA 1
ATOM 1022 C C . TYR A 1 124 ? -3.138 10.139 18.057 1.00 96.19 124 TYR A C 1
ATOM 1024 O O . TYR A 1 124 ? -2.978 8.930 17.907 1.00 96.19 124 TYR A O 1
ATOM 1032 N N . ASN A 1 125 ? -2.393 11.065 17.443 1.00 95.00 125 ASN A N 1
ATOM 1033 C CA . ASN A 1 125 ? -1.282 10.698 16.567 1.00 95.00 125 ASN A CA 1
ATOM 1034 C C . ASN A 1 125 ? -0.088 10.227 17.401 1.00 95.00 125 ASN A C 1
ATOM 1036 O O . ASN A 1 125 ? 0.471 11.020 18.163 1.00 95.00 125 ASN A O 1
ATOM 1040 N N . LEU A 1 126 ? 0.293 8.963 17.250 1.00 93.94 126 LEU A N 1
ATOM 1041 C CA . LEU A 1 126 ? 1.521 8.423 17.817 1.00 93.94 126 LEU A CA 1
ATOM 1042 C C . LEU A 1 126 ? 2.649 8.537 16.794 1.00 93.94 126 LEU A C 1
ATOM 1044 O O . LEU A 1 126 ? 2.557 7.963 15.716 1.00 93.94 126 LEU A O 1
ATOM 1048 N N . ASP A 1 127 ? 3.698 9.271 17.156 1.00 91.31 127 ASP A N 1
ATOM 1049 C CA . ASP A 1 127 ? 4.902 9.432 16.342 1.00 91.31 127 ASP A CA 1
ATOM 1050 C C . ASP A 1 127 ? 5.858 8.254 16.583 1.00 91.31 127 ASP A C 1
ATOM 1052 O O . ASP A 1 127 ? 6.434 8.126 17.670 1.00 91.31 127 ASP A O 1
ATOM 1056 N N . LEU A 1 128 ? 6.014 7.398 15.574 1.00 91.12 128 LEU A N 1
ATOM 1057 C CA . LEU A 1 128 ? 7.008 6.326 15.487 1.00 91.12 128 LEU A CA 1
ATOM 1058 C C . LEU A 1 128 ? 8.100 6.637 14.450 1.00 91.12 128 LEU A C 1
ATOM 1060 O O . LEU A 1 128 ? 8.780 5.730 13.958 1.00 91.12 128 LEU A O 1
ATOM 1064 N N . SER A 1 129 ? 8.284 7.908 14.091 1.00 89.88 129 SER A N 1
ATOM 1065 C CA . SER A 1 129 ? 9.393 8.300 13.228 1.00 89.88 129 SER A CA 1
ATOM 1066 C C . SER A 1 129 ? 10.743 8.126 13.932 1.00 89.88 129 SER A C 1
ATOM 1068 O O . SER A 1 129 ? 10.831 8.153 15.160 1.00 89.88 129 SER A O 1
ATOM 1070 N N . VAL A 1 130 ? 11.831 8.012 13.163 1.00 84.50 130 VAL A N 1
ATOM 1071 C CA . VAL A 1 130 ? 13.207 7.859 13.693 1.00 84.50 130 VAL A CA 1
ATOM 1072 C C . VAL A 1 130 ? 13.584 8.928 14.742 1.00 84.50 130 VAL A C 1
ATOM 1074 O O . VAL A 1 130 ? 14.408 8.667 15.614 1.00 84.50 130 VAL A O 1
ATOM 1077 N N . GLY A 1 131 ? 12.983 10.122 14.689 1.00 83.06 131 GLY A N 1
ATOM 1078 C CA . GLY A 1 131 ? 13.230 11.216 15.639 1.00 83.06 131 GLY A CA 1
ATOM 1079 C C . GLY A 1 131 ? 12.347 11.210 16.894 1.00 83.06 131 GLY A C 1
ATOM 1080 O O . GLY A 1 131 ? 12.462 12.117 17.723 1.00 83.06 131 GLY A O 1
ATOM 1081 N N . SER A 1 132 ? 11.448 10.236 17.041 1.00 88.00 132 SER A N 1
ATOM 1082 C CA . SER A 1 132 ? 10.466 10.220 18.120 1.00 88.00 132 SER A CA 1
ATOM 1083 C C . SER A 1 132 ? 11.111 9.997 19.485 1.00 88.00 132 SER A C 1
ATOM 1085 O O . SER A 1 132 ? 11.752 8.981 19.754 1.00 88.00 132 SER A O 1
ATOM 1087 N N . LYS A 1 133 ? 10.833 10.917 20.413 1.00 86.56 133 LYS A N 1
ATOM 1088 C CA . LYS A 1 133 ? 11.190 10.759 21.833 1.00 86.56 133 LYS A CA 1
ATOM 1089 C C . LYS A 1 133 ? 10.366 9.678 22.531 1.00 86.56 133 LYS A C 1
ATOM 1091 O O . LYS A 1 133 ? 10.721 9.268 23.631 1.00 86.56 133 LYS A O 1
ATOM 1096 N N . TRP A 1 134 ? 9.251 9.256 21.933 1.00 89.88 134 TRP A N 1
ATOM 1097 C CA . TRP A 1 134 ? 8.394 8.225 22.506 1.00 89.88 134 TRP A CA 1
ATOM 1098 C C . TRP A 1 134 ? 8.950 6.821 22.249 1.00 89.88 134 TRP A C 1
ATOM 1100 O O . TRP A 1 134 ? 8.889 5.987 23.149 1.00 89.88 134 TRP A O 1
ATOM 1110 N N . LEU A 1 135 ? 9.529 6.566 21.069 1.00 83.19 135 LEU A N 1
ATOM 1111 C CA . LEU A 1 135 ? 10.014 5.241 20.653 1.00 83.19 135 LEU A CA 1
ATOM 1112 C C . LEU A 1 135 ? 11.098 4.670 21.573 1.00 83.19 135 LEU A C 1
ATOM 1114 O O . LEU A 1 135 ? 11.008 3.506 21.956 1.00 83.19 135 LEU A O 1
ATOM 1118 N N . GLY A 1 136 ? 12.055 5.496 21.997 1.00 82.88 136 GLY A N 1
ATOM 1119 C CA . GLY A 1 136 ? 13.208 5.043 22.781 1.00 82.88 136 GLY A CA 1
ATOM 1120 C C . GLY A 1 136 ? 14.320 4.459 21.903 1.00 82.88 136 GLY A C 1
ATOM 1121 O O . GLY A 1 136 ? 14.468 4.833 20.740 1.00 82.88 136 GLY A O 1
ATOM 1122 N N . ASN A 1 137 ? 15.146 3.582 22.476 1.00 82.19 137 ASN A N 1
ATOM 1123 C CA . ASN A 1 137 ? 16.258 2.930 21.770 1.00 82.19 137 ASN A CA 1
ATOM 1124 C C . ASN A 1 137 ? 15.810 1.650 21.030 1.00 82.19 137 ASN A C 1
ATOM 1126 O O . ASN A 1 137 ? 14.711 1.147 21.241 1.00 82.19 137 ASN A O 1
ATOM 1130 N N . LYS A 1 138 ? 16.681 1.088 20.179 1.00 79.06 138 LYS A N 1
ATOM 1131 C CA . LYS A 1 138 ? 16.372 -0.112 19.379 1.00 79.06 138 LYS A CA 1
ATOM 1132 C C . LYS A 1 138 ? 15.947 -1.321 20.230 1.00 79.06 138 LYS A C 1
ATOM 1134 O O . LYS A 1 138 ? 14.989 -1.991 19.866 1.00 79.06 138 LYS A O 1
ATOM 1139 N N . SER A 1 139 ? 16.605 -1.573 21.363 1.00 81.19 139 SER A N 1
ATOM 1140 C CA . SER A 1 139 ? 16.239 -2.689 22.249 1.00 81.19 139 SER A CA 1
ATOM 1141 C C . SER A 1 139 ? 14.831 -2.549 22.834 1.00 81.19 139 SER A C 1
ATOM 1143 O O . SER A 1 139 ? 14.123 -3.541 22.925 1.00 81.19 139 SER A O 1
ATOM 1145 N N . GLU A 1 140 ? 14.391 -1.331 23.166 1.00 81.56 140 GLU A N 1
ATOM 1146 C CA . GLU A 1 140 ? 13.018 -1.078 23.635 1.00 81.56 140 GLU A CA 1
ATOM 1147 C C . GLU A 1 140 ? 11.969 -1.249 22.530 1.00 81.56 140 GLU A C 1
ATOM 1149 O O . GLU A 1 140 ? 10.813 -1.540 22.817 1.00 81.56 140 GLU A O 1
ATOM 1154 N N . ILE A 1 141 ? 12.355 -1.023 21.274 1.00 79.56 141 ILE A N 1
ATOM 1155 C CA . ILE A 1 141 ? 11.477 -1.157 20.107 1.00 79.56 141 ILE A CA 1
ATOM 1156 C C . ILE A 1 141 ? 11.258 -2.631 19.752 1.00 79.56 141 ILE A C 1
ATOM 1158 O O . ILE A 1 141 ? 10.159 -3.018 19.355 1.00 79.56 141 ILE A O 1
ATOM 1162 N N . GLU A 1 142 ? 12.315 -3.438 19.841 1.00 82.38 142 GLU A N 1
ATOM 1163 C CA . GLU A 1 142 ? 12.271 -4.864 19.503 1.00 82.38 142 GLU A CA 1
ATOM 1164 C C . GLU A 1 142 ? 11.653 -5.713 20.626 1.00 82.38 142 GLU A C 1
ATOM 1166 O O . GLU A 1 142 ? 11.122 -6.788 20.347 1.00 82.38 142 GLU A O 1
ATOM 1171 N N . ASP A 1 143 ? 11.648 -5.210 21.864 1.00 89.06 143 ASP A N 1
ATOM 1172 C CA . ASP A 1 143 ? 10.936 -5.805 22.995 1.00 89.06 143 ASP A CA 1
ATOM 1173 C C . 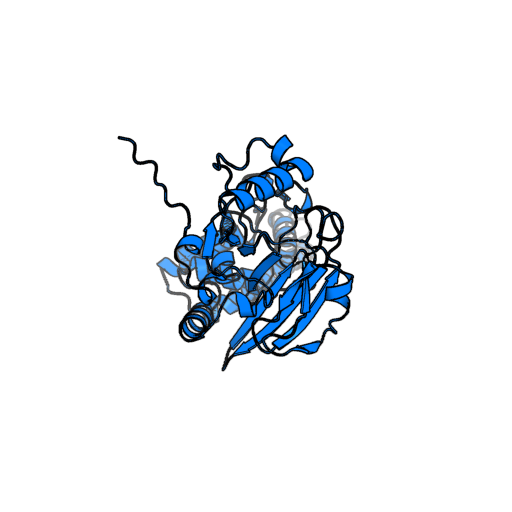ASP A 1 143 ? 9.433 -5.470 22.937 1.00 89.06 143 ASP A C 1
ATOM 1175 O O . ASP A 1 143 ? 8.983 -4.365 23.257 1.00 89.06 143 ASP A O 1
ATOM 1179 N N . LEU A 1 144 ? 8.637 -6.453 22.508 1.00 89.44 144 LEU A N 1
ATOM 1180 C CA . LEU A 1 144 ? 7.193 -6.295 22.341 1.00 89.44 144 LEU A CA 1
ATOM 1181 C C . LEU A 1 144 ? 6.450 -6.061 23.661 1.00 89.44 144 LEU A C 1
ATOM 1183 O O . LEU A 1 144 ? 5.434 -5.364 23.646 1.00 89.44 144 LEU A O 1
ATOM 1187 N N . ASP A 1 145 ? 6.949 -6.583 24.783 1.00 91.12 145 ASP A N 1
ATOM 1188 C CA . ASP A 1 145 ? 6.323 -6.388 26.093 1.00 91.12 145 ASP A CA 1
ATOM 1189 C C . ASP A 1 145 ? 6.517 -4.940 26.555 1.00 91.12 145 ASP A C 1
ATOM 1191 O O . ASP A 1 145 ? 5.568 -4.284 26.998 1.00 91.12 145 ASP A O 1
ATOM 1195 N N . VAL A 1 146 ? 7.726 -4.396 26.376 1.00 91.94 146 VAL A N 1
ATOM 1196 C CA . VAL A 1 146 ? 8.024 -2.982 26.653 1.00 91.94 146 VAL A CA 1
ATOM 1197 C C . VAL A 1 146 ? 7.222 -2.066 25.732 1.00 91.94 146 VAL A C 1
ATOM 1199 O O . VAL A 1 146 ? 6.625 -1.087 26.198 1.00 91.94 146 VAL A O 1
ATOM 1202 N N . PHE A 1 147 ? 7.163 -2.377 24.435 1.00 91.50 147 PHE A N 1
ATOM 1203 C CA . PHE A 1 147 ? 6.398 -1.585 23.476 1.00 91.50 147 PHE A CA 1
ATOM 1204 C C . PHE A 1 147 ? 4.906 -1.568 23.834 1.00 91.50 147 PHE A C 1
ATOM 1206 O O . PHE A 1 147 ? 4.302 -0.492 23.919 1.00 91.50 147 PHE A O 1
ATOM 1213 N N . GLN A 1 148 ? 4.314 -2.735 24.113 1.00 92.94 148 GLN A N 1
ATOM 1214 C CA . GLN A 1 148 ? 2.909 -2.839 24.506 1.00 92.94 148 GLN A CA 1
ATOM 1215 C C . GLN A 1 148 ? 2.641 -2.109 25.826 1.00 92.94 148 GLN A C 1
ATOM 1217 O O . GLN A 1 148 ? 1.675 -1.350 25.921 1.00 92.94 148 GLN A O 1
ATOM 1222 N N . PHE A 1 149 ? 3.530 -2.236 26.814 1.00 93.75 149 PHE A N 1
ATOM 1223 C CA . PHE A 1 149 ? 3.420 -1.492 28.066 1.00 93.75 149 PHE A CA 1
ATOM 1224 C C . PHE A 1 149 ? 3.371 0.026 27.829 1.00 93.75 149 PHE A C 1
ATOM 1226 O O . PHE A 1 149 ? 2.544 0.722 28.424 1.00 93.75 149 PHE A O 1
ATOM 1233 N N . LYS A 1 150 ? 4.210 0.567 26.935 1.00 94.50 150 LYS A N 1
ATOM 1234 C CA . LYS A 1 150 ? 4.212 2.004 26.597 1.00 94.50 150 LYS A CA 1
ATOM 1235 C C . LYS A 1 150 ? 2.905 2.435 25.929 1.00 94.50 150 LYS A C 1
ATOM 1237 O O . LYS A 1 150 ? 2.383 3.502 26.274 1.00 94.50 150 LYS A O 1
ATOM 1242 N N . ILE A 1 151 ? 2.357 1.616 25.026 1.00 95.06 151 ILE A N 1
ATOM 1243 C CA . ILE A 1 151 ? 1.037 1.845 24.416 1.00 95.06 151 ILE A CA 1
ATOM 1244 C C . ILE A 1 151 ? -0.053 1.874 25.494 1.00 95.06 151 ILE A C 1
ATOM 1246 O O . ILE A 1 151 ? -0.838 2.821 25.536 1.00 95.06 151 ILE A O 1
ATOM 1250 N N . ASP A 1 152 ? -0.059 0.915 26.420 1.00 95.56 152 ASP A N 1
ATOM 1251 C CA . ASP A 1 152 ? -1.055 0.837 27.493 1.00 95.56 152 ASP A CA 1
ATOM 1252 C C . ASP A 1 152 ? -0.987 2.048 28.435 1.00 95.56 152 ASP A C 1
ATOM 1254 O O . ASP A 1 152 ? -2.015 2.614 28.824 1.00 95.56 152 ASP A O 1
ATOM 1258 N N . GLN A 1 153 ? 0.223 2.493 28.793 1.00 96.69 153 GLN A N 1
ATOM 1259 C CA . GLN A 1 153 ? 0.414 3.699 29.604 1.00 96.69 153 GLN A CA 1
ATOM 1260 C C . GLN A 1 153 ? -0.053 4.960 28.875 1.00 96.69 153 GLN A C 1
ATOM 1262 O O . GLN A 1 153 ? -0.659 5.840 29.492 1.00 96.69 153 GLN A O 1
ATOM 1267 N N . LEU A 1 154 ? 0.194 5.058 27.567 1.00 96.44 154 LEU A N 1
ATOM 1268 C CA . LEU A 1 154 ? -0.322 6.158 26.760 1.00 96.44 154 LEU A CA 1
ATOM 1269 C C . LEU A 1 154 ? -1.853 6.115 26.706 1.00 96.44 154 LEU A C 1
ATOM 1271 O O . LEU A 1 154 ? -2.499 7.129 26.965 1.00 96.44 154 LEU A O 1
ATOM 1275 N N . GLN A 1 155 ? -2.445 4.944 26.471 1.00 96.50 155 GLN A N 1
ATOM 1276 C CA . GLN A 1 155 ? -3.893 4.779 26.382 1.00 96.50 155 GLN A CA 1
ATOM 1277 C C . GLN A 1 155 ? -4.608 5.172 27.682 1.00 96.50 155 GLN A C 1
ATOM 1279 O O . GLN A 1 155 ? -5.682 5.770 27.610 1.00 96.50 155 GLN A O 1
ATOM 1284 N N . LYS A 1 156 ? -4.004 4.915 28.853 1.00 96.75 156 LYS A N 1
ATOM 1285 C CA . LYS A 1 156 ? -4.504 5.391 30.158 1.00 96.75 156 LYS A CA 1
ATOM 1286 C C . LYS A 1 156 ? -4.501 6.917 30.284 1.00 96.75 156 LYS A C 1
ATOM 1288 O O . LYS A 1 156 ? -5.384 7.467 30.932 1.00 96.75 156 LYS A O 1
ATOM 1293 N N . LYS A 1 157 ? -3.530 7.607 29.671 1.00 97.00 157 LYS A N 1
ATOM 1294 C CA . LYS A 1 157 ? -3.457 9.081 29.657 1.00 97.00 157 LYS A CA 1
ATOM 1295 C C . LYS A 1 157 ? -4.456 9.710 28.685 1.00 97.00 157 LYS A C 1
ATOM 1297 O O . LYS A 1 157 ? -4.875 10.842 28.904 1.00 97.00 157 LYS A O 1
ATOM 1302 N N . VAL A 1 158 ? -4.832 8.993 27.623 1.00 96.00 158 VAL A N 1
ATOM 1303 C CA . VAL A 1 158 ? -5.781 9.458 26.596 1.00 96.00 158 VAL A CA 1
ATOM 1304 C C . VAL A 1 158 ? -6.949 8.474 26.392 1.00 96.00 158 VAL A C 1
ATOM 1306 O O . VAL A 1 158 ? -7.141 7.964 25.289 1.00 96.00 158 VAL A O 1
ATOM 1309 N N . PRO A 1 159 ? -7.764 8.187 27.428 1.00 94.88 159 PRO A N 1
ATOM 1310 C CA . PRO A 1 159 ? -8.737 7.085 27.413 1.00 94.88 159 PRO A CA 1
ATOM 1311 C C . PRO A 1 159 ? -9.797 7.198 26.306 1.00 94.88 159 PRO A C 1
ATOM 1313 O O . PRO A 1 159 ? -10.188 6.182 25.730 1.00 94.88 159 PRO A O 1
ATOM 1316 N N . ASP A 1 160 ? -10.193 8.422 25.947 1.00 94.56 160 ASP A N 1
ATOM 1317 C CA . ASP A 1 160 ? -11.220 8.702 24.930 1.00 94.56 160 ASP A CA 1
ATOM 1318 C C . ASP A 1 160 ? -10.693 8.693 23.485 1.00 94.56 160 ASP A C 1
ATOM 1320 O O . ASP A 1 160 ? -11.456 8.904 22.536 1.00 94.56 160 ASP A O 1
ATOM 1324 N N . PHE A 1 161 ? -9.386 8.494 23.302 1.00 96.62 161 PHE A N 1
ATOM 1325 C CA . PHE A 1 161 ? -8.725 8.563 22.005 1.00 96.62 161 PHE A CA 1
ATOM 1326 C C . PHE A 1 161 ? -8.350 7.176 21.486 1.00 96.62 161 PHE A C 1
ATOM 1328 O O . PHE A 1 161 ? -7.953 6.288 22.243 1.00 96.62 161 PHE A O 1
ATOM 1335 N N . ILE A 1 162 ? -8.446 7.027 20.168 1.00 97.12 162 ILE A N 1
ATOM 1336 C CA . ILE A 1 162 ? -7.844 5.942 19.401 1.00 97.12 162 ILE A CA 1
ATOM 1337 C C . ILE A 1 162 ? -6.428 6.389 19.054 1.00 97.12 162 ILE A C 1
ATOM 1339 O O . ILE A 1 162 ? -6.234 7.354 18.306 1.00 97.12 162 ILE A O 1
ATOM 1343 N N . ILE A 1 163 ? -5.439 5.713 19.626 1.00 97.25 163 ILE A N 1
ATOM 1344 C CA . ILE A 1 163 ? -4.043 5.926 19.257 1.00 97.25 163 ILE A CA 1
ATOM 1345 C C . ILE A 1 163 ? -3.882 5.423 17.821 1.00 97.25 163 ILE A C 1
ATOM 1347 O O . ILE A 1 163 ? -4.320 4.321 17.489 1.00 97.25 163 ILE A O 1
ATOM 1351 N N . SER A 1 164 ? -3.339 6.262 16.947 1.00 96.25 164 SER A N 1
ATOM 1352 C CA . SER A 1 164 ? -3.261 5.992 15.510 1.00 96.25 164 SER A CA 1
ATOM 1353 C C . SER A 1 164 ? -2.173 6.819 14.835 1.00 96.25 164 SER A C 1
ATOM 1355 O O . SER A 1 164 ? -1.608 7.701 15.469 1.00 96.25 164 SER A O 1
ATOM 1357 N N . GLY A 1 165 ? -1.859 6.540 13.573 1.00 92.44 165 GLY A N 1
ATOM 1358 C CA . GLY A 1 165 ? -0.867 7.309 12.815 1.00 92.44 165 GLY A CA 1
ATOM 1359 C C . GLY A 1 165 ? -0.146 6.458 11.780 1.00 92.44 165 GLY A C 1
ATOM 1360 O O . GLY A 1 165 ? -0.619 5.381 11.422 1.00 92.44 165 GLY A O 1
ATOM 1361 N N . GLY A 1 166 ? 1.000 6.942 11.307 1.00 92.06 166 GLY A N 1
ATOM 1362 C CA . GLY A 1 166 ? 1.937 6.139 10.516 1.00 92.06 166 GLY A CA 1
ATOM 1363 C C . GLY A 1 166 ? 2.048 6.468 9.036 1.00 92.06 166 GLY A C 1
ATOM 1364 O O . GLY A 1 166 ? 3.071 6.166 8.439 1.00 92.06 166 GLY A O 1
ATOM 1365 N N . TYR A 1 167 ? 1.070 7.135 8.424 1.00 96.44 167 TYR A N 1
ATOM 1366 C CA . TYR A 1 167 ? 1.119 7.333 6.975 1.00 96.44 167 TYR A CA 1
ATOM 1367 C C . TYR A 1 167 ? 2.304 8.213 6.535 1.00 96.44 167 TYR A C 1
ATOM 1369 O O . TYR A 1 167 ? 2.407 9.372 6.940 1.00 96.44 167 TYR A O 1
ATOM 1377 N N . LEU A 1 168 ? 3.154 7.668 5.657 1.00 95.12 168 LEU A N 1
ATOM 1378 C CA . LEU A 1 168 ? 4.453 8.211 5.228 1.00 95.12 168 LEU A CA 1
ATOM 1379 C C . LEU A 1 168 ? 5.411 8.525 6.381 1.00 95.12 168 LEU A C 1
ATOM 1381 O O . LEU A 1 168 ? 6.267 9.402 6.281 1.00 95.12 168 LEU A O 1
ATOM 1385 N N . GLU A 1 169 ? 5.277 7.801 7.485 1.00 92.94 169 GLU A N 1
ATOM 1386 C CA . GLU A 1 169 ? 6.181 7.906 8.615 1.00 92.94 169 GLU A CA 1
ATOM 1387 C C . GLU A 1 169 ? 7.436 7.053 8.368 1.00 92.94 169 GLU A C 1
ATOM 1389 O O . GLU A 1 169 ? 7.314 5.846 8.132 1.00 92.94 169 GLU A O 1
ATOM 1394 N N . PRO A 1 170 ? 8.648 7.638 8.422 1.00 91.56 170 PRO A N 1
ATOM 1395 C CA . PRO A 1 170 ? 9.890 6.882 8.328 1.00 91.56 170 PRO A CA 1
ATOM 1396 C C . PRO A 1 170 ? 10.178 6.199 9.666 1.00 91.56 170 PRO A C 1
ATOM 1398 O O . PRO A 1 170 ? 10.588 6.864 10.619 1.00 91.56 170 PRO A O 1
ATOM 1401 N N . ARG A 1 171 ? 9.994 4.879 9.751 1.00 88.50 171 ARG A N 1
ATOM 1402 C CA . ARG A 1 171 ? 10.182 4.133 11.006 1.00 88.50 171 ARG A CA 1
ATOM 1403 C C . ARG A 1 171 ? 11.460 3.304 11.006 1.00 88.50 171 ARG A C 1
ATOM 1405 O O . ARG A 1 171 ? 11.813 2.681 10.008 1.00 88.50 171 ARG A O 1
ATOM 1412 N N . SER A 1 172 ? 12.110 3.232 12.165 1.00 80.88 172 SER A N 1
ATOM 1413 C CA . SER A 1 172 ? 13.292 2.389 12.417 1.00 80.88 172 SER A CA 1
ATOM 1414 C C . SER A 1 172 ? 12.952 0.948 12.824 1.00 80.88 172 SER A C 1
ATOM 1416 O O . SER A 1 172 ? 13.851 0.159 13.095 1.00 80.88 172 SER A O 1
ATOM 1418 N N . ILE A 1 173 ? 11.663 0.605 12.886 1.00 76.12 173 ILE A N 1
ATOM 1419 C CA . ILE A 1 173 ? 11.158 -0.643 13.482 1.00 76.12 173 ILE A CA 1
ATOM 1420 C C . ILE A 1 173 ? 11.142 -1.837 12.508 1.00 76.12 173 ILE A C 1
ATOM 1422 O O . ILE A 1 173 ? 10.872 -2.966 12.913 1.00 76.12 173 ILE A O 1
ATOM 1426 N N . TYR A 1 174 ? 11.422 -1.595 11.225 1.00 75.75 174 TYR A N 1
ATOM 1427 C CA . TYR A 1 174 ? 11.457 -2.606 10.167 1.00 75.75 174 TYR A CA 1
ATOM 1428 C C . TYR A 1 174 ? 12.857 -3.219 10.075 1.00 75.75 174 TYR A C 1
ATOM 1430 O O . TYR A 1 174 ? 13.666 -2.830 9.239 1.00 75.75 174 TYR A O 1
ATOM 1438 N N . THR A 1 175 ? 13.162 -4.137 10.994 1.00 67.50 175 THR A N 1
ATOM 1439 C CA . THR A 1 175 ? 14.521 -4.677 11.193 1.00 67.50 175 THR A CA 1
ATOM 1440 C C . THR A 1 175 ? 14.748 -6.070 10.597 1.00 67.50 175 THR A C 1
ATOM 1442 O O . THR A 1 175 ? 15.822 -6.636 10.768 1.00 67.50 175 THR A O 1
ATOM 1445 N N . SER A 1 176 ? 13.756 -6.632 9.898 1.00 68.88 176 SER A N 1
ATOM 1446 C CA . SER A 1 176 ? 13.895 -7.901 9.170 1.00 68.88 176 SER A CA 1
ATOM 1447 C C . SER A 1 176 ? 14.663 -7.717 7.858 1.00 68.88 176 SER A C 1
ATOM 1449 O O . SER A 1 176 ? 14.419 -6.758 7.125 1.00 68.88 176 SER A O 1
ATOM 1451 N N . ASN A 1 177 ? 15.491 -8.700 7.493 1.00 71.62 177 ASN A N 1
ATOM 1452 C CA . ASN A 1 177 ? 16.204 -8.728 6.211 1.00 71.62 177 ASN A CA 1
ATOM 1453 C C . ASN A 1 177 ? 15.249 -8.711 4.999 1.00 71.62 177 ASN A C 1
ATOM 1455 O O . ASN A 1 177 ? 15.669 -8.381 3.895 1.00 71.62 177 ASN A O 1
ATOM 1459 N N . SER A 1 178 ? 13.957 -9.037 5.174 1.00 70.00 178 SER A N 1
ATOM 1460 C CA . SER A 1 178 ? 12.952 -8.919 4.104 1.00 70.00 178 SER A CA 1
ATOM 1461 C C . SER A 1 178 ? 12.737 -7.472 3.630 1.00 70.00 178 SER A C 1
ATOM 1463 O O . SER A 1 178 ? 12.157 -7.254 2.563 1.00 70.00 178 SER A O 1
ATOM 1465 N N . TYR A 1 179 ? 13.216 -6.465 4.366 1.00 72.62 179 TYR A N 1
ATOM 1466 C CA . TYR A 1 179 ? 13.127 -5.054 3.978 1.00 72.62 179 TYR A CA 1
ATOM 1467 C C . TYR A 1 179 ? 14.358 -4.518 3.236 1.00 72.62 179 TYR A C 1
ATOM 1469 O O . TYR A 1 179 ? 14.275 -3.426 2.662 1.00 72.62 179 TYR A O 1
ATOM 1477 N N . GLU A 1 180 ? 15.448 -5.285 3.197 1.00 76.88 180 GLU A N 1
ATOM 1478 C CA . GLU A 1 180 ? 16.742 -4.876 2.649 1.00 76.88 180 GLU A CA 1
ATOM 1479 C C . GLU A 1 180 ? 16.814 -5.097 1.132 1.00 76.88 180 GLU A C 1
ATOM 1481 O O . GLU A 1 180 ? 16.340 -6.099 0.594 1.00 76.88 180 GLU A O 1
ATOM 1486 N N . LYS A 1 181 ? 17.444 -4.162 0.416 1.00 78.94 181 LYS A N 1
ATOM 1487 C CA . LYS A 1 181 ? 17.947 -4.395 -0.946 1.00 78.94 181 LYS A CA 1
ATOM 1488 C C . LYS A 1 181 ? 19.288 -3.709 -1.158 1.00 78.94 181 LYS A C 1
ATOM 1490 O O . LYS A 1 181 ? 19.582 -2.687 -0.543 1.00 78.94 181 LYS A O 1
ATOM 1495 N N . ASN A 1 182 ? 20.034 -4.193 -2.146 1.00 75.44 182 ASN A N 1
ATOM 1496 C CA . ASN A 1 182 ? 21.158 -3.455 -2.714 1.00 75.44 182 ASN A CA 1
ATOM 1497 C C . ASN A 1 182 ? 20.637 -2.397 -3.696 1.00 75.44 182 ASN A C 1
ATOM 1499 O O . ASN A 1 182 ? 20.226 -2.721 -4.813 1.00 75.44 182 ASN A O 1
ATOM 1503 N N . GLY A 1 183 ? 20.618 -1.140 -3.259 1.00 74.44 183 GLY A N 1
ATOM 1504 C CA . GLY A 1 183 ? 20.269 0.020 -4.070 1.00 74.44 183 GLY A CA 1
ATOM 1505 C C . GLY A 1 183 ? 21.425 0.514 -4.945 1.00 74.44 183 GLY A C 1
ATOM 1506 O O . GLY A 1 183 ? 22.478 -0.117 -5.075 1.00 74.44 183 GLY A O 1
ATOM 1507 N N . GLU A 1 184 ? 21.223 1.676 -5.566 1.00 76.25 184 GLU A N 1
ATOM 1508 C CA . GLU A 1 184 ? 22.245 2.319 -6.404 1.00 76.25 184 GLU A CA 1
ATOM 1509 C C . GLU A 1 184 ? 23.396 2.895 -5.560 1.00 76.25 184 GLU A C 1
ATOM 1511 O O . GLU A 1 184 ? 24.550 2.833 -5.970 1.00 76.25 184 GLU A O 1
ATOM 1516 N N . ASN A 1 185 ? 23.090 3.393 -4.355 1.00 77.12 185 ASN A N 1
ATOM 1517 C CA . ASN A 1 185 ? 24.045 4.052 -3.454 1.00 77.12 185 ASN A CA 1
ATOM 1518 C C . ASN A 1 185 ? 24.439 3.193 -2.234 1.00 77.12 185 ASN A C 1
ATOM 1520 O O . ASN A 1 185 ? 24.944 3.727 -1.249 1.00 77.12 185 ASN A O 1
ATOM 1524 N N . GLY A 1 186 ? 24.202 1.878 -2.285 1.00 78.69 186 GLY A N 1
ATOM 1525 C CA . GLY A 1 186 ? 24.448 0.946 -1.179 1.00 78.69 186 GLY A CA 1
ATOM 1526 C C . GLY A 1 186 ? 23.177 0.254 -0.690 1.00 78.69 186 GLY A C 1
ATOM 1527 O O . GLY A 1 186 ? 22.164 0.239 -1.388 1.00 78.69 186 GLY A O 1
ATOM 1528 N N . GLU A 1 187 ? 23.244 -0.353 0.493 1.00 80.00 187 GLU A N 1
ATOM 1529 C CA . GLU A 1 187 ? 22.100 -1.022 1.118 1.00 80.00 187 GLU A CA 1
ATOM 1530 C C . GLU A 1 187 ? 21.008 -0.009 1.487 1.00 80.00 187 GLU A C 1
ATOM 1532 O O . GLU A 1 187 ? 21.266 1.036 2.086 1.00 80.00 187 GLU A O 1
ATOM 1537 N N . GLU A 1 188 ? 19.770 -0.323 1.120 1.00 81.81 188 GLU A N 1
ATOM 1538 C CA . GLU A 1 188 ? 18.593 0.486 1.418 1.00 81.81 188 GLU A CA 1
ATOM 1539 C C . GLU A 1 188 ? 17.521 -0.388 2.071 1.00 81.81 188 GLU A C 1
ATOM 1541 O O . GLU A 1 188 ? 17.332 -1.544 1.692 1.00 81.81 188 GLU A O 1
ATOM 1546 N N . ASN A 1 189 ? 16.771 0.200 3.005 1.00 84.88 189 ASN A N 1
ATOM 1547 C CA . ASN A 1 189 ? 15.668 -0.450 3.707 1.00 84.88 189 ASN A CA 1
ATOM 1548 C C . ASN A 1 189 ? 14.321 0.188 3.369 1.00 84.88 189 ASN A C 1
ATOM 1550 O O . ASN A 1 189 ? 14.218 1.408 3.201 1.00 84.88 189 ASN A O 1
ATOM 1554 N N . ARG A 1 190 ? 13.268 -0.633 3.307 1.00 85.88 190 ARG A N 1
ATOM 1555 C CA . ARG A 1 190 ? 11.886 -0.138 3.273 1.00 85.88 190 ARG A CA 1
ATOM 1556 C C . ARG A 1 190 ? 11.515 0.377 4.661 1.00 85.88 190 ARG A C 1
ATOM 1558 O O . ARG A 1 190 ? 11.405 -0.403 5.599 1.00 85.88 190 ARG A O 1
ATOM 1565 N N . THR A 1 191 ? 11.338 1.688 4.794 1.00 90.50 191 THR A N 1
ATOM 1566 C CA . THR A 1 191 ? 11.095 2.341 6.093 1.00 90.50 191 THR A CA 1
ATOM 1567 C C . THR A 1 191 ? 9.880 3.255 6.109 1.00 90.50 191 THR A C 1
ATOM 1569 O O . THR A 1 191 ? 9.393 3.592 7.187 1.00 90.50 191 THR A O 1
ATOM 1572 N N . ILE A 1 192 ? 9.382 3.655 4.938 1.00 94.31 192 ILE A N 1
ATOM 1573 C CA . ILE A 1 192 ? 8.264 4.589 4.819 1.00 94.31 192 ILE A CA 1
ATOM 1574 C C . ILE A 1 192 ? 6.960 3.805 4.859 1.00 94.31 192 ILE A C 1
ATOM 1576 O O . ILE A 1 192 ? 6.686 3.031 3.945 1.00 94.31 192 ILE A O 1
ATOM 1580 N N . HIS A 1 193 ? 6.161 3.994 5.904 1.00 96.06 193 HIS A N 1
ATOM 1581 C CA . HIS A 1 193 ? 4.898 3.274 6.085 1.00 96.06 193 HIS A CA 1
ATOM 1582 C C . HIS A 1 193 ? 3.789 3.795 5.158 1.00 96.06 193 HIS A C 1
ATOM 1584 O O . HIS A 1 193 ? 3.634 5.000 4.962 1.00 96.06 193 HIS A O 1
ATOM 1590 N N . LEU A 1 194 ? 3.034 2.879 4.545 1.00 96.75 194 LEU A N 1
ATOM 1591 C CA . LEU A 1 194 ? 2.065 3.168 3.476 1.00 96.75 194 LEU A CA 1
ATOM 1592 C C . LEU A 1 194 ? 0.597 3.126 3.928 1.00 96.75 194 LEU A C 1
ATOM 1594 O O . LEU A 1 194 ? -0.303 3.406 3.130 1.00 96.75 194 LEU A O 1
ATOM 1598 N N . GLY A 1 195 ? 0.348 2.822 5.201 1.00 96.50 195 GLY A N 1
ATOM 1599 C CA . GLY A 1 195 ? -0.990 2.705 5.772 1.00 96.50 195 GLY A CA 1
ATOM 1600 C C . GLY A 1 195 ? -1.233 3.655 6.940 1.00 96.50 195 GLY A C 1
ATOM 1601 O O . GLY A 1 195 ? -0.497 4.609 7.175 1.00 96.50 195 GLY A O 1
ATOM 1602 N N . LEU A 1 196 ? -2.305 3.387 7.674 1.00 97.25 196 LEU A N 1
ATOM 1603 C CA . LEU A 1 196 ? -2.532 3.895 9.018 1.00 97.25 196 LEU A CA 1
ATOM 1604 C C . LEU A 1 196 ? -2.631 2.719 9.970 1.00 97.25 196 LEU A C 1
ATOM 1606 O O . LEU A 1 196 ? -3.330 1.746 9.686 1.00 97.25 196 LEU A O 1
ATOM 1610 N N . ASP A 1 197 ? -2.001 2.864 11.123 1.00 97.75 197 ASP A N 1
ATOM 1611 C CA . ASP A 1 197 ? -2.142 1.913 12.210 1.00 97.75 197 ASP A CA 1
ATOM 1612 C C . ASP A 1 197 ? -3.128 2.456 13.242 1.00 97.75 197 ASP A C 1
ATOM 1614 O O . ASP A 1 197 ? -3.153 3.657 13.529 1.00 97.75 197 ASP A O 1
ATOM 1618 N N . PHE A 1 198 ? -3.949 1.569 13.800 1.00 97.88 198 PHE A N 1
ATOM 1619 C CA . PHE A 1 198 ? -4.871 1.851 14.896 1.00 97.88 198 PHE A CA 1
ATOM 1620 C C . PHE A 1 198 ? -4.576 0.889 16.045 1.00 97.88 198 PHE A C 1
ATOM 1622 O O . PHE A 1 198 ? -4.869 -0.303 15.949 1.00 97.88 198 PHE A O 1
ATOM 1629 N N . TRP A 1 199 ? -4.016 1.394 17.144 1.00 97.31 199 TRP A N 1
ATOM 1630 C CA . TRP A 1 199 ? -3.748 0.581 18.331 1.00 97.31 199 TRP A CA 1
ATOM 1631 C C . TRP A 1 199 ? -5.048 0.354 19.097 1.00 97.31 199 TRP A C 1
ATOM 1633 O O . TRP A 1 199 ? -5.599 1.262 19.725 1.00 97.31 199 TRP A O 1
ATOM 1643 N N . VAL A 1 200 ? -5.551 -0.873 19.004 1.00 97.06 200 VAL A N 1
ATOM 1644 C CA . VAL A 1 200 ? -6.793 -1.334 19.626 1.00 97.06 200 VAL A CA 1
ATOM 1645 C C . VAL A 1 200 ? -6.580 -2.726 20.227 1.00 97.06 200 VAL A C 1
ATOM 1647 O O . VAL A 1 200 ? -5.701 -3.453 19.763 1.00 97.06 200 VAL A O 1
ATOM 1650 N N . PRO A 1 201 ? -7.355 -3.120 21.253 1.00 96.06 201 PRO A N 1
ATOM 1651 C CA . PRO A 1 201 ? -7.170 -4.414 21.903 1.00 96.06 201 PRO A CA 1
ATOM 1652 C C . PRO A 1 201 ? -7.342 -5.603 20.938 1.00 96.06 201 PRO A C 1
ATOM 1654 O O . PRO A 1 201 ? -8.179 -5.526 20.028 1.00 96.06 201 PRO A O 1
ATOM 1657 N N . PRO A 1 202 ? -6.639 -6.729 21.160 1.00 97.62 202 PRO A N 1
ATOM 1658 C CA . PRO A 1 202 ? -6.943 -7.989 20.487 1.00 97.62 202 PRO A CA 1
ATOM 1659 C C . PRO A 1 202 ? -8.427 -8.366 20.608 1.00 97.62 202 PRO A C 1
ATOM 1661 O O . PRO A 1 202 ? -9.070 -8.091 21.621 1.00 97.62 202 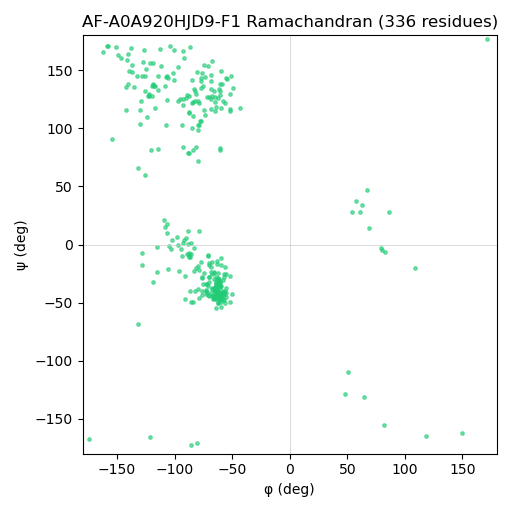PRO A O 1
ATOM 1664 N N . GLY A 1 203 ? -8.978 -8.985 19.567 1.00 98.12 203 GLY A N 1
ATOM 1665 C CA . GLY A 1 203 ? -10.400 -9.323 19.455 1.00 98.12 203 GLY A CA 1
ATOM 1666 C C . GLY A 1 203 ? -11.294 -8.175 18.974 1.00 98.12 203 GLY A C 1
ATOM 1667 O O . GLY A 1 203 ? -12.469 -8.409 18.688 1.00 98.12 203 GLY A O 1
ATOM 1668 N N . THR A 1 204 ? -10.768 -6.949 18.829 1.00 98.44 204 THR A N 1
ATOM 1669 C CA . THR A 1 204 ? -11.529 -5.829 18.243 1.00 98.44 204 THR A CA 1
ATOM 1670 C C . THR A 1 204 ? -11.997 -6.198 16.834 1.00 98.44 204 THR A C 1
ATOM 1672 O O . THR A 1 204 ? -11.175 -6.528 15.977 1.00 98.44 204 THR A O 1
ATOM 1675 N N . LYS A 1 205 ? -13.311 -6.132 16.581 1.00 98.62 205 LYS A N 1
ATOM 1676 C CA . LYS A 1 205 ? -13.888 -6.449 15.267 1.00 98.62 205 LYS A CA 1
ATOM 1677 C C . LYS A 1 205 ? -13.500 -5.408 14.222 1.00 98.62 205 LYS A C 1
ATOM 1679 O O . LYS A 1 205 ? -13.535 -4.206 14.484 1.00 98.62 205 LYS A O 1
ATOM 1684 N N . VAL A 1 206 ? -13.225 -5.885 13.013 1.00 98.75 206 VAL A N 1
ATOM 1685 C CA . VAL A 1 206 ? -12.868 -5.080 11.844 1.00 98.75 206 VAL A CA 1
ATOM 1686 C C . VAL A 1 206 ? -13.858 -5.368 10.723 1.00 98.75 206 VAL A C 1
ATOM 1688 O O . VAL A 1 206 ? -14.133 -6.526 10.398 1.00 98.75 206 VAL A O 1
ATOM 1691 N N . SER A 1 207 ? -14.421 -4.311 10.143 1.00 98.69 207 SER A N 1
ATOM 1692 C CA . SER A 1 207 ? -15.444 -4.392 9.100 1.00 98.69 207 SER A CA 1
ATOM 1693 C C . SER A 1 207 ? -14.958 -3.904 7.744 1.00 98.69 207 SER A C 1
ATOM 1695 O O . SER A 1 207 ? -14.070 -3.058 7.625 1.00 98.69 207 SER A O 1
ATOM 1697 N N . SER A 1 208 ? -15.590 -4.431 6.696 1.00 98.31 208 SER A N 1
ATOM 1698 C CA . SER A 1 208 ? -15.406 -3.925 5.342 1.00 98.31 208 SER A CA 1
ATOM 1699 C C . SER A 1 208 ? -15.930 -2.492 5.230 1.00 98.31 208 SER A C 1
ATOM 1701 O O . SER A 1 208 ? -17.087 -2.218 5.561 1.00 98.31 208 SER A O 1
ATOM 1703 N N . ILE A 1 209 ? -15.092 -1.578 4.737 1.00 96.56 209 ILE A N 1
ATOM 1704 C CA . ILE A 1 209 ? -15.408 -0.142 4.691 1.00 96.56 209 ILE A CA 1
ATOM 1705 C C . ILE A 1 209 ? -16.429 0.212 3.604 1.00 96.56 209 ILE A C 1
ATOM 1707 O O . ILE A 1 209 ? -17.145 1.205 3.723 1.00 96.56 209 ILE A O 1
ATOM 1711 N N . PHE A 1 210 ? -16.523 -0.613 2.561 1.00 97.44 210 PHE A N 1
ATOM 1712 C CA . PHE A 1 210 ? -17.435 -0.458 1.431 1.00 97.44 210 PHE A CA 1
ATOM 1713 C C . PHE A 1 210 ? -17.822 -1.825 0.874 1.00 97.44 210 PHE A C 1
ATOM 1715 O O . PHE A 1 210 ? -17.131 -2.814 1.100 1.00 97.44 210 PHE A O 1
ATOM 1722 N N . ASP A 1 211 ? -18.896 -1.875 0.089 1.00 98.19 211 ASP A N 1
ATOM 1723 C CA . ASP A 1 211 ? -19.201 -3.054 -0.718 1.00 98.19 211 ASP A CA 1
ATOM 1724 C C . ASP A 1 211 ? -18.006 -3.416 -1.614 1.00 98.19 211 ASP A C 1
ATOM 1726 O O . ASP A 1 211 ? -17.319 -2.538 -2.148 1.00 98.19 211 ASP A O 1
ATOM 1730 N N . GLY A 1 212 ? -17.751 -4.707 -1.797 1.00 98.44 212 GLY A N 1
ATOM 1731 C CA . GLY A 1 212 ? -16.609 -5.150 -2.586 1.00 98.44 212 GLY A CA 1
ATOM 1732 C C . GLY A 1 212 ? -16.544 -6.653 -2.799 1.00 98.44 212 GLY A C 1
ATOM 1733 O O . GLY A 1 212 ? -17.497 -7.390 -2.536 1.00 98.44 212 GLY A O 1
ATOM 1734 N N . GLU A 1 213 ? -15.393 -7.089 -3.286 1.00 98.62 213 GLU A N 1
ATOM 1735 C CA . GLU A 1 213 ? -15.030 -8.481 -3.529 1.00 98.62 213 GLU A CA 1
ATOM 1736 C C . GLU A 1 213 ? -13.754 -8.805 -2.746 1.00 98.62 213 GLU A C 1
ATOM 1738 O O . GLU A 1 213 ? -12.765 -8.081 -2.854 1.00 98.62 213 GLU A O 1
ATOM 1743 N N . ILE A 1 214 ? -13.766 -9.880 -1.955 1.00 98.38 214 ILE A N 1
ATOM 1744 C CA . ILE A 1 214 ? -12.567 -10.361 -1.258 1.00 98.38 214 ILE A CA 1
ATOM 1745 C C . ILE A 1 214 ? -11.588 -10.899 -2.304 1.00 98.38 214 ILE A C 1
ATOM 1747 O O . ILE A 1 214 ? -11.899 -11.883 -2.968 1.00 98.38 214 ILE A O 1
ATOM 1751 N N . ILE A 1 215 ? -10.410 -10.294 -2.443 1.00 97.56 215 ILE A N 1
ATOM 1752 C CA . ILE A 1 215 ? -9.378 -10.763 -3.384 1.00 97.56 215 ILE A CA 1
ATOM 1753 C C . ILE A 1 215 ? -8.212 -11.469 -2.689 1.00 97.56 215 ILE A C 1
ATOM 1755 O O . ILE A 1 215 ? -7.534 -12.274 -3.320 1.00 97.56 215 ILE A O 1
ATOM 1759 N N . ALA A 1 216 ? -8.020 -11.221 -1.392 1.00 97.00 216 ALA A N 1
ATOM 1760 C CA . ALA A 1 216 ? -7.045 -11.914 -0.560 1.00 97.00 216 ALA A CA 1
ATOM 1761 C C . ALA A 1 216 ? -7.634 -12.176 0.831 1.00 97.00 216 ALA A C 1
ATOM 1763 O O . ALA A 1 216 ? -8.318 -11.314 1.386 1.00 97.00 216 ALA A O 1
ATOM 1764 N N . ALA A 1 217 ? -7.382 -13.370 1.363 1.00 97.25 217 ALA A N 1
ATOM 1765 C CA . ALA A 1 217 ? -7.732 -13.787 2.718 1.00 97.25 217 ALA A CA 1
ATOM 1766 C C . ALA A 1 217 ? -6.757 -14.898 3.131 1.00 97.25 217 ALA A C 1
ATOM 1768 O O . ALA A 1 217 ? -6.980 -16.068 2.818 1.00 97.25 217 ALA A O 1
ATOM 1769 N N . PHE A 1 218 ? -5.634 -14.525 3.744 1.00 95.75 218 PHE A N 1
ATOM 1770 C CA . PHE A 1 218 ? -4.507 -15.432 3.982 1.00 95.75 218 PHE A CA 1
ATOM 1771 C C . PHE A 1 218 ? -3.871 -15.214 5.357 1.00 95.75 218 PHE A C 1
ATOM 1773 O O . PHE A 1 218 ? -4.074 -14.184 5.996 1.00 95.75 218 PHE A O 1
ATOM 1780 N N . ASN A 1 219 ? -3.075 -16.196 5.784 1.00 95.94 219 ASN A N 1
ATOM 1781 C CA . ASN A 1 219 ? -2.083 -16.018 6.837 1.00 95.94 219 ASN A CA 1
ATOM 1782 C C . ASN A 1 219 ? -0.738 -15.671 6.189 1.00 95.94 219 ASN A C 1
ATOM 1784 O O . ASN A 1 219 ? -0.070 -16.555 5.647 1.00 95.94 219 ASN A O 1
ATOM 1788 N N . ASP A 1 220 ? -0.372 -14.399 6.233 1.00 92.81 220 ASP A N 1
ATOM 1789 C CA . ASP A 1 220 ? 0.933 -13.901 5.825 1.00 92.81 220 ASP A CA 1
ATOM 1790 C C . ASP A 1 220 ? 1.942 -14.100 6.963 1.00 92.81 220 ASP A C 1
ATOM 1792 O O . ASP A 1 220 ? 2.142 -13.262 7.848 1.00 92.81 220 ASP A O 1
ATOM 1796 N N . LYS A 1 221 ? 2.482 -15.318 7.007 1.00 90.62 221 LYS A N 1
ATOM 1797 C CA . LYS A 1 221 ? 3.281 -15.805 8.124 1.00 90.62 221 LYS A CA 1
ATOM 1798 C C . LYS A 1 221 ? 4.733 -15.364 7.983 1.00 90.62 221 LYS A C 1
ATOM 1800 O O . LYS A 1 221 ? 5.437 -15.811 7.086 1.00 90.62 221 LYS A O 1
ATOM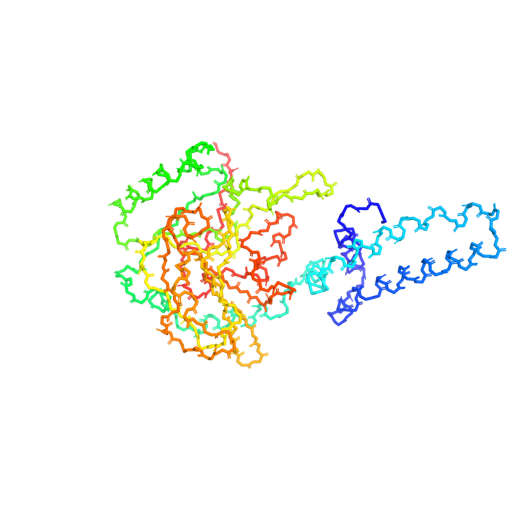 1805 N N . GLY A 1 222 ? 5.228 -14.660 8.988 1.00 87.06 222 GLY A N 1
ATOM 1806 C CA . GLY A 1 222 ? 6.647 -14.368 9.130 1.00 87.06 222 GLY A CA 1
ATOM 1807 C C . GLY A 1 222 ? 6.897 -13.380 10.257 1.00 87.06 222 GLY A C 1
ATOM 1808 O O . GLY A 1 222 ? 5.968 -12.906 10.911 1.00 87.06 222 GLY A O 1
ATOM 1809 N N . ASN A 1 223 ? 8.171 -13.100 10.513 1.00 86.69 223 ASN A N 1
ATOM 1810 C CA . ASN A 1 223 ? 8.541 -12.074 11.473 1.00 86.69 223 ASN A CA 1
ATOM 1811 C C . ASN A 1 223 ? 8.419 -10.700 10.816 1.00 86.69 223 ASN A C 1
ATOM 1813 O O . ASN A 1 223 ? 9.089 -10.454 9.820 1.00 86.69 223 ASN A O 1
ATOM 1817 N N . LYS A 1 224 ? 7.624 -9.814 11.419 1.00 85.94 224 LYS A N 1
ATOM 1818 C CA . LYS A 1 224 ? 7.279 -8.483 10.902 1.00 85.94 224 LYS A CA 1
ATOM 1819 C C . LYS A 1 224 ? 6.378 -8.486 9.657 1.00 85.94 224 LYS A C 1
ATOM 1821 O O . LYS A 1 224 ? 6.164 -7.436 9.068 1.00 85.94 224 LYS A O 1
ATOM 1826 N N . GLU A 1 225 ? 5.758 -9.617 9.340 1.00 90.69 225 GLU A N 1
ATOM 1827 C CA . GLU A 1 225 ? 4.748 -9.723 8.275 1.00 90.69 225 GLU A CA 1
ATOM 1828 C C . GLU A 1 225 ? 3.340 -9.358 8.788 1.00 90.69 225 GLU A C 1
ATOM 1830 O O . GLU A 1 225 ? 3.187 -8.876 9.918 1.00 90.69 225 GLU A O 1
ATOM 1835 N N . TYR A 1 226 ? 2.293 -9.551 7.978 1.00 93.19 226 TYR A N 1
ATOM 1836 C CA . TYR A 1 226 ? 0.938 -9.123 8.346 1.00 93.19 226 TYR A CA 1
ATOM 1837 C C . TYR A 1 226 ? 0.166 -10.068 9.274 1.00 93.19 226 TYR A C 1
ATOM 1839 O O . TYR A 1 226 ? -0.808 -9.627 9.888 1.00 93.19 226 TYR A O 1
ATOM 1847 N N . GLY A 1 227 ? 0.521 -11.351 9.377 1.00 95.31 227 GLY A N 1
ATOM 1848 C CA . GLY A 1 227 ? -0.347 -12.338 10.029 1.00 95.31 227 GLY A CA 1
ATOM 1849 C C . GLY A 1 227 ? -1.663 -12.517 9.259 1.00 95.31 227 GLY A C 1
ATOM 1850 O O . GLY A 1 227 ? -1.657 -12.687 8.041 1.00 95.31 227 GLY A O 1
ATOM 1851 N N . GLY A 1 228 ? -2.818 -12.475 9.931 1.00 97.31 228 GLY A N 1
ATOM 1852 C CA . GLY A 1 228 ? -4.113 -12.512 9.244 1.00 97.31 228 GLY A CA 1
ATOM 1853 C C . GLY A 1 228 ? -4.345 -11.270 8.374 1.00 97.31 228 GLY A C 1
ATOM 1854 O O . GLY A 1 228 ? -4.500 -10.157 8.887 1.00 97.31 228 GLY A O 1
ATOM 1855 N N . LEU A 1 229 ? -4.429 -11.483 7.058 1.00 97.75 229 LEU A N 1
ATOM 1856 C CA . LEU A 1 229 ? -4.536 -10.443 6.036 1.00 97.75 229 LEU A CA 1
ATOM 1857 C C . LEU A 1 229 ? -5.797 -10.600 5.177 1.00 97.75 229 LEU A C 1
ATOM 1859 O O . LEU A 1 229 ? -6.008 -11.644 4.556 1.00 97.75 229 LEU A O 1
ATOM 1863 N N . VAL A 1 230 ? -6.588 -9.530 5.063 1.00 98.38 230 VAL A N 1
ATOM 1864 C CA . VAL A 1 230 ? -7.689 -9.424 4.090 1.00 98.38 230 VAL A CA 1
ATOM 1865 C C . VAL A 1 230 ? -7.425 -8.266 3.132 1.00 98.38 230 VAL A C 1
ATOM 1867 O O . VAL A 1 230 ? -7.065 -7.175 3.568 1.00 98.38 230 VAL A O 1
ATOM 1870 N N . ILE A 1 231 ? -7.667 -8.478 1.835 1.00 98.56 231 ILE A N 1
ATOM 1871 C CA . ILE A 1 231 ? -7.711 -7.403 0.834 1.00 98.56 231 ILE A CA 1
ATOM 1872 C C . ILE A 1 231 ? -9.038 -7.460 0.086 1.00 98.56 231 ILE A C 1
ATOM 1874 O O . ILE A 1 231 ? -9.468 -8.520 -0.381 1.00 98.56 231 ILE A O 1
ATOM 1878 N N . ILE A 1 232 ? -9.683 -6.304 -0.044 1.00 98.69 232 ILE A N 1
ATOM 1879 C CA . ILE A 1 232 ? -10.991 -6.152 -0.681 1.00 98.69 232 ILE A CA 1
ATOM 1880 C C . ILE A 1 232 ? -10.859 -5.205 -1.864 1.00 98.69 232 ILE A C 1
ATOM 1882 O O . ILE A 1 232 ? -10.377 -4.087 -1.714 1.00 98.69 232 ILE A O 1
ATOM 1886 N N . LYS A 1 233 ? -11.326 -5.641 -3.033 1.00 98.56 233 LYS A N 1
ATOM 1887 C CA . LYS A 1 233 ? -11.471 -4.807 -4.227 1.00 98.56 233 LYS A CA 1
ATOM 1888 C C . LYS A 1 233 ? -12.829 -4.116 -4.206 1.00 98.56 233 LYS A C 1
ATOM 1890 O O . LYS A 1 233 ? -13.868 -4.771 -4.091 1.00 98.56 233 LYS A O 1
ATOM 1895 N N . HIS A 1 234 ? -12.825 -2.805 -4.375 1.00 98.44 234 HIS A N 1
ATOM 1896 C CA . HIS A 1 234 ? -14.009 -1.960 -4.422 1.00 98.44 234 HIS A CA 1
ATOM 1897 C C . HIS A 1 234 ? -14.157 -1.355 -5.810 1.00 98.44 234 HIS A C 1
ATOM 1899 O O . HIS A 1 234 ? -13.209 -0.799 -6.362 1.00 98.44 234 HIS A O 1
ATOM 1905 N N . LYS A 1 235 ? -15.371 -1.419 -6.354 1.00 97.12 235 LYS A N 1
ATOM 1906 C CA . LYS A 1 235 ? -15.719 -0.760 -7.612 1.00 97.12 235 LYS A CA 1
ATOM 1907 C C . LYS A 1 235 ? -16.591 0.453 -7.320 1.00 97.12 235 LYS A C 1
ATOM 1909 O O . LYS A 1 235 ? -17.645 0.315 -6.701 1.00 97.12 235 LYS A O 1
ATOM 1914 N N . VAL A 1 236 ? -16.162 1.619 -7.787 1.00 94.19 236 VAL A N 1
ATOM 1915 C CA . VAL A 1 236 ? -16.860 2.892 -7.615 1.00 94.19 236 VAL A CA 1
ATOM 1916 C C . VAL A 1 236 ? -16.962 3.568 -8.968 1.00 94.19 236 VAL A C 1
ATOM 1918 O O . VAL A 1 236 ? -15.950 3.950 -9.545 1.00 94.19 236 VAL A O 1
ATOM 1921 N N . GLU A 1 237 ? -18.190 3.744 -9.455 1.00 89.56 237 GLU A N 1
ATOM 1922 C CA . GLU A 1 237 ? -18.450 4.385 -10.749 1.00 89.56 237 GLU A CA 1
ATOM 1923 C C . GLU A 1 237 ? -17.600 3.748 -11.872 1.00 89.56 237 GLU A C 1
ATOM 1925 O O . GLU A 1 237 ? -17.833 2.595 -12.248 1.00 89.56 237 GLU A O 1
ATOM 1930 N N . ASP A 1 238 ? -16.614 4.486 -12.384 1.00 93.62 238 ASP A N 1
ATOM 1931 C CA . ASP A 1 238 ? -15.738 4.122 -13.495 1.00 93.62 238 ASP A CA 1
ATOM 1932 C C . ASP A 1 238 ? -14.300 3.754 -13.074 1.00 93.62 238 ASP A C 1
ATOM 1934 O O . ASP A 1 238 ? -13.424 3.617 -13.931 1.00 93.62 238 ASP A O 1
ATOM 1938 N N . PHE A 1 239 ? -14.031 3.596 -11.774 1.00 96.69 239 PHE A N 1
ATOM 1939 C CA . PHE A 1 239 ? -12.721 3.197 -11.261 1.00 96.69 239 PHE A CA 1
ATOM 1940 C C . PHE A 1 239 ? -12.820 2.158 -10.137 1.00 96.69 239 PHE A C 1
ATOM 1942 O O . PHE A 1 239 ? -13.886 1.861 -9.593 1.00 96.69 239 PHE A O 1
ATOM 1949 N N . GLU A 1 240 ? -11.672 1.588 -9.791 1.00 97.38 240 GLU A N 1
ATOM 1950 C CA . GLU A 1 240 ? -11.524 0.657 -8.681 1.00 97.38 240 GLU A CA 1
ATOM 1951 C C . GLU A 1 240 ? -10.401 1.091 -7.740 1.00 97.38 240 GLU A C 1
ATOM 1953 O O . GLU A 1 240 ? -9.518 1.881 -8.097 1.00 97.38 240 GLU A O 1
ATOM 1958 N N . PHE A 1 241 ? -10.493 0.612 -6.507 1.00 98.19 241 PHE A N 1
ATOM 1959 C CA . PHE A 1 241 ? -9.461 0.725 -5.488 1.00 98.19 241 PHE A CA 1
ATOM 1960 C C . PHE A 1 241 ? -9.570 -0.473 -4.544 1.00 98.19 241 PHE A C 1
ATOM 1962 O O . PHE A 1 241 ? -10.545 -1.225 -4.577 1.00 98.19 241 PHE A O 1
ATOM 1969 N N . PHE A 1 242 ? -8.583 -0.639 -3.679 1.00 98.56 242 PHE A N 1
ATOM 1970 C CA . PHE A 1 242 ? -8.491 -1.745 -2.745 1.00 98.56 242 PHE A CA 1
ATOM 1971 C C . PHE A 1 242 ? -8.342 -1.222 -1.321 1.00 98.56 242 PHE A C 1
ATOM 1973 O O . PHE A 1 242 ? -7.794 -0.139 -1.099 1.00 98.56 242 PHE A O 1
ATOM 1980 N N . SER A 1 243 ? -8.819 -2.002 -0.359 1.00 98.56 243 SER A N 1
ATOM 1981 C CA . SER A 1 243 ? -8.524 -1.814 1.058 1.00 98.56 243 SER A CA 1
ATOM 1982 C C . SER A 1 243 ? -7.837 -3.056 1.612 1.00 98.56 243 SER A C 1
ATOM 1984 O O . SER A 1 243 ? -8.230 -4.178 1.289 1.00 98.56 243 SER A O 1
ATOM 1986 N N . LEU A 1 244 ? -6.793 -2.846 2.408 1.00 98.62 244 LEU A N 1
ATOM 1987 C CA . LEU A 1 244 ? -5.978 -3.883 3.030 1.00 98.62 244 LEU A CA 1
ATOM 1988 C C . LEU A 1 244 ? -6.103 -3.784 4.550 1.00 98.62 244 LEU A C 1
ATOM 1990 O O . LEU A 1 244 ? -6.053 -2.686 5.108 1.00 98.62 244 LEU A O 1
ATOM 1994 N N . TYR A 1 245 ? -6.259 -4.940 5.194 1.00 98.62 245 TYR A N 1
ATOM 1995 C CA . TYR A 1 245 ? -6.455 -5.098 6.632 1.00 98.62 245 TYR A CA 1
ATOM 1996 C C . TYR A 1 245 ? -5.465 -6.137 7.166 1.00 98.62 245 TYR A C 1
ATOM 1998 O O . TYR A 1 245 ? -5.663 -7.336 6.960 1.00 98.62 245 TYR A O 1
ATOM 2006 N N . GLY A 1 246 ? -4.407 -5.678 7.833 1.00 97.94 246 GLY A N 1
ATOM 2007 C CA . GLY A 1 246 ? -3.352 -6.525 8.401 1.00 97.94 246 GLY A CA 1
ATOM 2008 C C . GLY A 1 246 ? -3.450 -6.682 9.920 1.00 97.94 246 GLY A C 1
ATOM 2009 O O . GLY A 1 246 ? -4.227 -5.982 10.573 1.00 97.94 246 GLY A O 1
ATOM 2010 N N . HIS A 1 247 ? -2.633 -7.582 10.470 1.00 98.00 247 HIS A N 1
ATOM 2011 C CA . HIS A 1 247 ? -2.483 -7.867 11.905 1.00 98.00 247 HIS A CA 1
ATOM 2012 C C . HIS A 1 247 ? -3.751 -8.408 12.579 1.00 98.00 247 HIS A C 1
ATOM 2014 O O . HIS A 1 247 ? -4.023 -8.156 13.755 1.00 98.00 247 HIS A O 1
ATOM 2020 N N . ASN A 1 248 ? -4.531 -9.188 11.831 1.00 98.56 248 ASN A N 1
ATOM 2021 C CA . ASN A 1 248 ? -5.751 -9.822 12.318 1.00 98.56 248 ASN A CA 1
ATOM 2022 C C . ASN A 1 248 ? -5.528 -11.296 12.679 1.00 98.56 248 ASN A C 1
ATOM 2024 O O . ASN A 1 248 ? -4.511 -11.892 12.327 1.00 98.56 248 ASN A O 1
ATOM 2028 N N . THR A 1 249 ? -6.497 -11.900 13.367 1.00 98.56 249 THR A N 1
ATOM 2029 C CA . THR A 1 249 ? -6.496 -13.335 13.657 1.00 98.56 249 THR A CA 1
ATOM 2030 C C . THR A 1 249 ? -6.699 -14.113 12.367 1.00 98.56 249 THR A C 1
ATOM 2032 O O . THR A 1 249 ? -7.588 -13.811 11.564 1.00 98.56 249 THR A O 1
ATOM 2035 N N . VAL A 1 250 ? -5.891 -15.145 12.170 1.00 97.75 250 VAL A N 1
ATOM 2036 C CA . VAL A 1 250 ? -5.952 -16.057 11.030 1.00 97.75 250 VAL A CA 1
ATOM 2037 C C . VAL A 1 250 ? -7.330 -16.706 10.970 1.00 97.75 250 VAL A C 1
ATOM 2039 O O . VAL A 1 250 ? -7.952 -16.742 9.908 1.00 97.75 250 VAL A O 1
ATOM 2042 N N . ASP A 1 251 ? -7.862 -17.120 12.120 1.00 98.06 251 ASP A N 1
ATOM 2043 C CA . ASP A 1 251 ? -9.186 -17.736 12.224 1.00 98.06 251 ASP A CA 1
ATOM 2044 C C . ASP A 1 251 ? -10.321 -16.823 11.743 1.00 98.06 251 ASP A C 1
ATOM 2046 O O . ASP A 1 251 ? -11.302 -17.305 11.172 1.00 98.06 251 ASP A O 1
ATOM 2050 N N . SER A 1 252 ? -10.240 -15.508 11.972 1.00 98.25 252 SER A N 1
ATOM 2051 C CA . SER A 1 252 ? -11.260 -14.575 11.476 1.00 98.25 252 SER A CA 1
ATOM 2052 C C . SER A 1 252 ? -11.109 -14.318 9.977 1.00 98.25 252 SER A C 1
ATOM 2054 O O . SER A 1 252 ? -12.097 -14.374 9.243 1.00 98.25 252 SER A O 1
ATOM 2056 N N . VAL A 1 253 ? -9.874 -14.124 9.510 1.00 97.69 253 VAL A N 1
ATOM 2057 C CA . VAL A 1 253 ? -9.548 -13.855 8.107 1.00 97.69 253 VAL A CA 1
ATOM 2058 C C . VAL A 1 253 ? -9.930 -15.024 7.202 1.00 97.69 253 VAL A C 1
ATOM 2060 O O . VAL A 1 253 ? -10.595 -14.807 6.187 1.00 97.69 253 VAL A O 1
ATOM 2063 N N . LEU A 1 254 ? -9.591 -16.262 7.575 1.00 97.69 254 LEU A N 1
ATOM 2064 C CA . LEU A 1 254 ? -9.830 -17.452 6.748 1.00 97.69 254 LEU A CA 1
ATOM 2065 C C . LEU A 1 254 ? -11.312 -17.850 6.638 1.00 97.69 254 LEU A C 1
ATOM 2067 O O . LEU A 1 254 ? -11.668 -18.668 5.790 1.00 97.69 254 LEU A O 1
ATOM 2071 N N . LYS A 1 255 ? -12.207 -17.244 7.432 1.00 97.88 255 LYS A N 1
ATOM 2072 C CA . LYS A 1 255 ? -13.665 -17.362 7.231 1.00 97.88 255 LYS A CA 1
ATOM 2073 C C . LYS A 1 255 ? -14.139 -16.622 5.977 1.00 97.88 255 LYS A C 1
ATOM 2075 O O . LYS A 1 255 ? -15.245 -16.879 5.496 1.00 97.88 255 LYS A O 1
ATOM 2080 N N . ASN A 1 256 ? -13.339 -15.701 5.440 1.00 97.75 256 ASN A N 1
ATOM 2081 C CA . ASN A 1 256 ? -13.648 -15.016 4.191 1.00 97.75 256 ASN A CA 1
ATOM 2082 C C . ASN A 1 256 ? -13.250 -15.884 2.999 1.00 97.75 256 ASN A C 1
ATOM 2084 O O . ASN A 1 256 ? -12.131 -16.378 2.904 1.00 97.75 256 ASN A O 1
ATOM 2088 N N . LYS A 1 257 ? -14.163 -16.020 2.037 1.00 97.31 257 LYS A N 1
ATOM 2089 C CA . LYS A 1 257 ? -13.900 -16.744 0.793 1.00 97.31 257 LYS A CA 1
ATOM 2090 C C . LYS A 1 257 ? -13.409 -15.777 -0.284 1.00 97.31 257 LYS A C 1
ATOM 2092 O O . LYS A 1 257 ? -14.114 -14.820 -0.609 1.00 97.31 257 LYS A O 1
ATOM 2097 N N . ILE A 1 258 ? -12.251 -16.050 -0.879 1.00 97.88 258 ILE A N 1
ATOM 2098 C CA . ILE A 1 258 ? -11.736 -15.293 -2.031 1.00 97.88 258 ILE A CA 1
ATOM 2099 C C . ILE A 1 258 ? -12.740 -15.371 -3.198 1.00 97.88 258 ILE A C 1
ATOM 2101 O O . ILE A 1 258 ? -13.350 -16.415 -3.441 1.00 97.88 258 ILE A O 1
ATOM 2105 N N . GLY A 1 259 ? -12.959 -14.247 -3.877 1.00 97.75 259 GLY A N 1
ATOM 2106 C CA . GLY A 1 259 ? -13.967 -14.042 -4.922 1.00 97.75 259 GLY A CA 1
ATOM 2107 C C . GLY A 1 259 ? -15.385 -13.786 -4.398 1.00 97.75 259 GLY A C 1
ATOM 2108 O O . GLY A 1 259 ? -16.302 -13.536 -5.180 1.00 97.75 259 GLY A O 1
ATOM 2109 N N . SER A 1 260 ? -15.616 -13.857 -3.081 1.00 98.06 260 SER A N 1
ATOM 2110 C CA . SER A 1 260 ? -16.944 -13.591 -2.518 1.00 98.06 260 SER A CA 1
ATOM 2111 C C . SER A 1 260 ? -17.227 -12.096 -2.381 1.00 98.06 260 SER A C 1
ATOM 2113 O O . SER A 1 260 ? -16.333 -11.287 -2.127 1.00 98.06 260 SER A O 1
ATOM 2115 N N . LYS A 1 261 ? -18.507 -11.731 -2.525 1.00 98.50 261 LYS A N 1
ATOM 2116 C CA . LYS A 1 261 ? -18.976 -10.365 -2.284 1.00 98.50 261 LYS A CA 1
ATOM 2117 C C . LYS A 1 261 ? -19.102 -10.094 -0.787 1.00 98.50 261 LYS A C 1
ATOM 2119 O O . LYS A 1 261 ? -19.612 -10.921 -0.030 1.00 98.50 261 LYS A O 1
ATOM 2124 N N . VAL A 1 262 ? -18.718 -8.891 -0.387 1.00 98.38 262 VAL A N 1
ATOM 2125 C CA . VAL A 1 262 ? -18.828 -8.372 0.978 1.00 98.38 262 VAL A CA 1
ATOM 2126 C C . VAL A 1 262 ? -19.588 -7.049 0.951 1.00 98.38 262 VAL A C 1
ATOM 2128 O O . VAL A 1 262 ? -19.516 -6.302 -0.024 1.00 98.38 262 VAL A O 1
ATOM 2131 N N . LYS A 1 263 ? -20.378 -6.795 1.996 1.00 98.19 263 LYS A N 1
ATOM 2132 C CA . LYS A 1 263 ? -21.144 -5.558 2.170 1.00 98.19 263 LYS A CA 1
ATOM 2133 C C . LYS A 1 263 ? -20.439 -4.632 3.151 1.00 98.19 263 LYS A C 1
ATOM 2135 O O . LYS A 1 263 ? -19.830 -5.123 4.103 1.00 98.19 263 LYS A O 1
ATOM 2140 N N . ARG A 1 264 ? -20.571 -3.316 2.954 1.00 97.38 264 ARG A N 1
ATOM 2141 C CA . ARG A 1 264 ? -20.139 -2.310 3.936 1.00 97.38 264 ARG A CA 1
ATOM 2142 C C . ARG A 1 264 ? -20.672 -2.668 5.325 1.00 97.38 264 ARG A C 1
ATOM 2144 O O . ARG A 1 264 ? -21.842 -3.017 5.465 1.00 97.38 264 ARG A O 1
ATOM 2151 N N . GLY A 1 265 ? -19.812 -2.581 6.336 1.00 97.06 265 GLY A N 1
ATOM 2152 C CA . GLY A 1 265 ? -20.150 -2.873 7.730 1.00 97.06 265 GLY A CA 1
ATOM 2153 C C . GLY A 1 265 ? -20.198 -4.363 8.085 1.00 97.06 265 GLY A C 1
ATOM 2154 O O . GLY A 1 265 ? -20.403 -4.695 9.249 1.00 97.06 265 GLY A O 1
ATOM 2155 N N . LYS A 1 266 ? -19.995 -5.283 7.130 1.00 98.25 266 LYS A N 1
ATOM 2156 C CA . LYS A 1 266 ? -19.806 -6.700 7.464 1.00 98.25 266 LYS A CA 1
ATOM 2157 C C . LYS A 1 266 ? -18.453 -6.874 8.152 1.00 98.25 266 LYS A C 1
ATOM 2159 O O . LYS A 1 266 ? -17.433 -6.493 7.579 1.00 98.25 266 LYS A O 1
ATOM 2164 N N . VAL A 1 267 ? -18.453 -7.506 9.326 1.00 98.69 267 VAL A N 1
ATOM 2165 C CA . VAL A 1 267 ? -17.229 -7.935 10.013 1.00 98.69 267 VAL A CA 1
ATOM 2166 C C . VAL A 1 267 ? -16.501 -8.959 9.146 1.00 98.69 267 VAL A C 1
ATOM 2168 O O . VAL A 1 267 ? -17.086 -9.958 8.723 1.00 98.69 267 VAL A O 1
ATOM 2171 N N . ILE A 1 268 ? -15.233 -8.677 8.873 1.00 98.69 268 ILE A N 1
ATOM 2172 C CA . ILE A 1 268 ? -14.339 -9.492 8.044 1.00 98.69 268 ILE A CA 1
ATOM 2173 C C . ILE A 1 268 ? -13.180 -10.065 8.854 1.00 98.69 268 ILE A C 1
ATOM 2175 O O . ILE A 1 268 ? -12.602 -11.061 8.445 1.00 98.69 268 ILE A O 1
ATOM 2179 N N . ALA A 1 269 ? -12.817 -9.444 9.973 1.00 98.56 269 ALA A N 1
ATOM 2180 C CA . ALA A 1 269 ? -11.630 -9.821 10.719 1.00 98.56 269 ALA A CA 1
ATOM 2181 C C . ALA A 1 269 ? -11.716 -9.361 12.181 1.00 98.56 269 ALA A C 1
ATOM 2183 O O . ALA A 1 269 ? -12.618 -8.610 12.564 1.00 98.56 269 ALA A O 1
ATOM 2184 N N . GLU A 1 270 ? -10.772 -9.822 12.990 1.00 98.69 270 GLU A N 1
ATOM 2185 C CA . GLU A 1 270 ? -10.585 -9.436 14.388 1.00 98.69 270 GLU A CA 1
ATOM 2186 C C . GLU A 1 270 ? -9.103 -9.184 14.632 1.00 98.69 270 GLU A C 1
ATOM 2188 O O . GLU A 1 270 ? -8.287 -9.991 14.201 1.00 98.69 270 GLU A O 1
ATOM 2193 N N . VAL A 1 271 ? -8.743 -8.106 15.326 1.00 98.62 271 VAL A N 1
ATOM 2194 C CA . VAL A 1 271 ? -7.331 -7.787 15.600 1.00 98.62 271 VAL A CA 1
ATOM 2195 C C . VAL A 1 271 ? -6.677 -8.907 16.416 1.00 98.62 271 VAL A C 1
ATOM 2197 O O . VAL A 1 271 ? -7.243 -9.359 17.412 1.00 98.62 271 VAL A O 1
ATOM 2200 N N . ALA A 1 272 ? -5.492 -9.358 16.006 1.00 98.25 272 ALA A N 1
ATOM 2201 C CA . ALA A 1 272 ? -4.751 -10.419 16.685 1.00 98.25 272 ALA A CA 1
ATOM 2202 C C . ALA A 1 272 ? -3.766 -9.877 17.724 1.00 98.25 272 ALA A C 1
ATOM 2204 O O . ALA A 1 272 ? -3.336 -8.722 17.681 1.00 98.25 272 ALA A O 1
ATOM 2205 N N . ASN A 1 273 ? -3.371 -10.762 18.639 1.00 96.25 273 ASN A N 1
ATOM 2206 C CA . ASN A 1 273 ? -2.196 -10.560 19.476 1.00 96.25 273 ASN A CA 1
ATOM 2207 C C . ASN A 1 273 ? -0.947 -11.194 18.836 1.00 96.25 273 ASN A C 1
ATOM 2209 O O . ASN A 1 273 ? -1.050 -12.021 17.925 1.00 96.25 273 ASN A O 1
ATOM 2213 N N . TYR A 1 274 ? 0.232 -10.846 19.348 1.00 90.88 274 TYR A N 1
ATOM 2214 C CA . TYR A 1 274 ? 1.449 -11.625 19.128 1.00 90.88 274 TYR A CA 1
ATOM 2215 C C . TYR A 1 274 ? 1.235 -13.089 19.572 1.00 90.88 274 TYR A C 1
ATOM 2217 O O . TYR A 1 274 ? 0.574 -13.316 20.591 1.00 90.88 274 TYR A O 1
ATOM 2225 N N . PRO A 1 275 ? 1.805 -14.094 18.877 1.00 93.75 275 PRO A N 1
ATOM 2226 C CA . PRO A 1 275 ? 2.641 -13.999 17.669 1.00 93.75 275 PRO A CA 1
ATOM 2227 C C . PRO A 1 275 ? 1.854 -14.026 16.350 1.00 93.75 275 PRO A C 1
ATOM 2229 O O . PRO A 1 275 ? 2.425 -13.832 15.280 1.00 93.75 275 PRO A O 1
ATOM 2232 N N . GLU A 1 276 ? 0.549 -14.293 16.404 1.00 94.62 276 GLU A N 1
ATOM 2233 C CA . GLU A 1 276 ? -0.288 -14.561 15.228 1.00 94.62 276 GLU A CA 1
ATOM 2234 C C . GLU A 1 276 ? -0.342 -13.386 14.240 1.00 94.62 276 GLU A C 1
ATOM 2236 O O . GLU A 1 276 ? -0.448 -13.593 13.034 1.00 94.62 276 GLU A O 1
ATOM 2241 N N . ASN A 1 277 ? -0.208 -12.155 14.734 1.00 94.00 277 ASN A N 1
ATOM 2242 C CA . ASN A 1 277 ? -0.261 -10.934 13.933 1.00 94.00 277 ASN A CA 1
ATOM 2243 C C . ASN A 1 277 ? 1.025 -10.604 13.147 1.00 94.00 277 ASN A C 1
ATOM 2245 O O . ASN A 1 277 ? 1.141 -9.484 12.654 1.00 94.00 277 ASN A O 1
ATOM 2249 N N . GLY A 1 278 ? 1.987 -11.529 13.054 1.00 91.25 278 GLY A N 1
ATOM 2250 C CA . GLY A 1 278 ? 3.276 -11.291 12.391 1.00 91.25 278 GLY A CA 1
ATOM 2251 C C . GLY A 1 278 ? 4.332 -10.663 13.302 1.00 91.25 278 GLY A C 1
ATOM 2252 O O . GLY A 1 278 ? 5.241 -9.975 12.851 1.00 91.25 278 GLY A O 1
ATOM 2253 N N . ASN A 1 279 ? 4.240 -10.920 14.603 1.00 90.88 279 ASN A N 1
ATOM 2254 C CA . ASN A 1 279 ? 5.169 -10.451 15.627 1.00 90.88 279 ASN A CA 1
ATOM 2255 C C . ASN A 1 279 ? 5.179 -8.927 15.884 1.00 90.88 279 ASN A C 1
ATOM 2257 O O . ASN A 1 279 ? 6.240 -8.288 15.983 1.00 90.88 279 ASN A O 1
ATOM 2261 N N . TRP A 1 280 ? 3.988 -8.345 16.027 1.00 90.88 280 TRP A N 1
ATOM 2262 C CA . TRP A 1 280 ? 3.790 -6.927 16.334 1.00 90.88 280 TRP A CA 1
ATOM 2263 C C . TRP A 1 280 ? 3.056 -6.721 17.661 1.00 90.88 280 TRP A C 1
ATOM 2265 O O . TRP A 1 280 ? 2.281 -7.572 18.097 1.00 90.88 280 TRP A O 1
ATOM 2275 N N . ALA A 1 281 ? 3.237 -5.556 18.287 1.00 92.75 281 ALA A N 1
ATOM 2276 C CA . ALA A 1 281 ? 2.329 -5.124 19.347 1.00 92.75 281 ALA A CA 1
ATOM 2277 C C . ALA A 1 281 ? 0.905 -4.982 18.760 1.00 92.75 281 ALA A C 1
ATOM 2279 O O . ALA A 1 281 ? 0.786 -4.425 17.667 1.00 92.75 281 ALA A O 1
ATOM 2280 N N . PRO A 1 282 ? -0.159 -5.484 19.412 1.00 95.88 282 PRO A N 1
ATOM 2281 C CA . PRO A 1 282 ? -1.540 -5.422 18.927 1.00 95.88 282 PRO A CA 1
ATOM 2282 C C . PRO A 1 282 ? -1.980 -4.084 18.314 1.00 95.88 282 PRO A C 1
ATOM 2284 O O . PRO A 1 282 ? -2.040 -3.052 18.986 1.00 95.88 282 PRO A O 1
ATOM 2287 N N . HIS A 1 283 ? -2.334 -4.115 17.030 1.00 97.50 283 HIS A N 1
ATOM 2288 C CA . HIS A 1 283 ? -2.938 -3.002 16.301 1.00 97.50 283 HIS A CA 1
ATOM 2289 C C . HIS A 1 283 ? -3.605 -3.509 15.016 1.00 97.50 283 HIS A C 1
ATOM 2291 O O . HIS A 1 283 ? -3.343 -4.624 14.580 1.00 97.50 283 HIS A O 1
ATOM 2297 N N . LEU A 1 284 ? -4.449 -2.683 14.400 1.00 98.50 284 LEU A N 1
ATOM 2298 C CA . LEU A 1 284 ? -4.916 -2.874 13.028 1.00 98.50 284 LEU A CA 1
ATOM 2299 C C . LEU A 1 284 ? -4.037 -2.052 12.086 1.00 98.50 284 LEU A C 1
ATOM 2301 O O . LEU A 1 284 ? -3.981 -0.833 12.246 1.00 98.50 284 LEU A O 1
ATOM 2305 N N . HIS A 1 285 ? -3.449 -2.686 11.072 1.00 98.44 285 HIS A N 1
ATOM 2306 C CA . HIS A 1 285 ? -2.900 -1.977 9.917 1.00 98.44 285 HIS A CA 1
ATOM 2307 C C . HIS A 1 285 ? -3.971 -1.835 8.835 1.00 98.44 285 HIS A C 1
ATOM 2309 O O . HIS A 1 285 ? -4.567 -2.827 8.408 1.00 98.44 285 HIS A O 1
ATOM 2315 N N . PHE A 1 286 ? -4.210 -0.609 8.378 1.00 98.56 286 PHE A N 1
ATOM 2316 C CA . PHE A 1 286 ? -5.219 -0.298 7.375 1.00 98.56 286 PHE A CA 1
ATOM 2317 C C . PHE A 1 286 ? -4.633 0.540 6.241 1.00 98.56 286 PHE A C 1
ATOM 2319 O O . PHE A 1 286 ? -4.128 1.641 6.460 1.00 98.56 286 PHE A O 1
ATOM 2326 N N . GLN A 1 287 ? -4.762 0.054 5.012 1.00 98.19 287 GLN A N 1
ATOM 2327 C CA . GLN A 1 287 ? -4.193 0.701 3.833 1.00 98.19 287 GLN A CA 1
ATOM 2328 C C . GLN A 1 287 ? -5.223 0.796 2.704 1.00 98.19 287 GLN A C 1
ATOM 2330 O O . GLN A 1 287 ? -6.063 -0.084 2.525 1.00 98.19 287 GLN A O 1
ATOM 2335 N N . ILE A 1 288 ? -5.162 1.888 1.939 1.00 98.31 288 ILE A N 1
ATOM 2336 C CA . ILE A 1 288 ? -5.924 2.085 0.700 1.00 98.31 288 ILE A CA 1
ATOM 2337 C C . ILE A 1 288 ? -4.944 1.994 -0.459 1.00 98.31 288 ILE A C 1
ATOM 2339 O O . ILE A 1 288 ? -3.865 2.567 -0.374 1.00 98.31 288 ILE A O 1
ATOM 2343 N N . MET A 1 289 ? -5.311 1.294 -1.532 1.00 98.38 289 MET A N 1
ATOM 2344 C CA . MET A 1 289 ? -4.421 1.028 -2.667 1.00 98.38 289 MET A CA 1
ATOM 2345 C C . MET A 1 289 ? -5.168 1.219 -3.983 1.00 98.38 289 MET A C 1
ATOM 2347 O O . MET A 1 289 ? -6.366 0.961 -4.077 1.00 98.38 289 MET A O 1
ATOM 2351 N N . HIS A 1 290 ? -4.470 1.655 -5.022 1.00 98.06 290 HIS A N 1
ATOM 2352 C CA . HIS A 1 290 ? -5.045 1.822 -6.354 1.00 98.06 290 HIS A CA 1
ATOM 2353 C C . HIS A 1 290 ? -4.920 0.593 -7.255 1.00 98.06 290 HIS A C 1
ATOM 2355 O O . HIS A 1 290 ? -5.746 0.411 -8.142 1.00 98.06 290 HIS A O 1
ATOM 2361 N N . THR A 1 291 ? -3.904 -0.230 -7.031 1.00 97.62 291 THR A N 1
ATOM 2362 C CA . THR A 1 291 ? -3.612 -1.446 -7.795 1.00 97.62 291 THR A CA 1
ATOM 2363 C C . THR A 1 291 ? -3.006 -2.480 -6.850 1.00 97.62 291 THR A C 1
ATOM 2365 O O . THR A 1 291 ? -2.493 -2.116 -5.791 1.00 97.62 291 THR A O 1
ATOM 2368 N N . MET A 1 292 ? -3.050 -3.748 -7.249 1.00 96.56 292 MET A N 1
ATOM 2369 C CA . MET A 1 292 ? -2.281 -4.825 -6.627 1.00 96.56 292 MET A CA 1
ATOM 2370 C C . MET A 1 292 ? -0.877 -4.967 -7.232 1.00 96.56 292 MET A C 1
ATOM 2372 O O . MET A 1 292 ? -0.074 -5.725 -6.695 1.00 96.56 292 MET A O 1
ATOM 2376 N N . LEU A 1 293 ? -0.562 -4.246 -8.319 1.00 95.94 293 LEU A N 1
ATOM 2377 C CA . LEU A 1 293 ? 0.593 -4.536 -9.175 1.00 95.94 293 LEU A CA 1
ATOM 2378 C C . LEU A 1 293 ? 0.586 -6.045 -9.505 1.00 95.94 293 LEU A C 1
ATOM 2380 O O . LEU A 1 293 ? -0.463 -6.579 -9.865 1.00 95.94 293 LEU A O 1
ATOM 2384 N N . ASP A 1 294 ? 1.702 -6.747 -9.301 1.00 92.56 294 ASP A N 1
ATOM 2385 C CA . ASP A 1 294 ? 1.771 -8.213 -9.428 1.00 92.56 294 ASP A CA 1
ATOM 2386 C C . ASP A 1 294 ? 1.665 -8.953 -8.076 1.00 92.56 294 ASP A C 1
ATOM 2388 O O . ASP A 1 294 ? 1.832 -10.176 -8.015 1.00 92.56 294 ASP A O 1
ATOM 2392 N N . PHE A 1 295 ? 1.386 -8.242 -6.975 1.00 93.75 295 PHE A N 1
ATOM 2393 C CA . PHE A 1 295 ? 1.291 -8.843 -5.643 1.00 93.75 295 PHE A CA 1
ATOM 2394 C C . PHE A 1 295 ? 0.002 -9.659 -5.482 1.00 93.75 295 PHE A C 1
ATOM 2396 O O . PHE A 1 295 ? -1.067 -9.297 -5.976 1.00 93.75 295 PHE A O 1
ATOM 2403 N N . LYS A 1 296 ? 0.097 -10.774 -4.748 1.00 86.56 296 LYS A N 1
ATOM 2404 C CA . LYS A 1 296 ? -1.036 -11.686 -4.489 1.00 86.56 296 LYS A CA 1
ATOM 2405 C C . LYS A 1 296 ? -1.392 -11.834 -3.013 1.00 86.56 296 LYS A C 1
ATOM 2407 O O . LYS A 1 296 ? -2.556 -12.064 -2.699 1.00 86.56 296 LYS A O 1
ATOM 2412 N N . VAL A 1 297 ? -0.395 -11.753 -2.134 1.00 77.94 297 VAL A N 1
ATOM 2413 C CA . VAL A 1 297 ? -0.547 -11.971 -0.690 1.00 77.94 297 VAL A CA 1
ATOM 2414 C C . VAL A 1 297 ? 0.140 -10.831 0.053 1.00 77.94 297 VAL A C 1
ATOM 2416 O O . VAL A 1 297 ? -0.554 -9.971 0.572 1.00 77.94 297 VAL A O 1
ATOM 2419 N N . ASP A 1 298 ? 1.468 -10.752 -0.003 1.00 86.56 298 ASP A N 1
ATOM 2420 C CA . ASP A 1 298 ? 2.263 -9.704 0.649 1.00 86.56 298 ASP A CA 1
ATOM 2421 C C . ASP A 1 298 ? 2.335 -8.435 -0.220 1.00 86.56 298 ASP A C 1
ATOM 2423 O O . ASP A 1 298 ? 3.261 -8.234 -1.007 1.00 86.56 298 ASP A O 1
ATOM 2427 N N . PHE A 1 299 ? 1.288 -7.607 -0.163 1.00 94.69 299 PHE A N 1
ATOM 2428 C CA . PHE A 1 299 ? 1.340 -6.272 -0.757 1.00 94.69 299 PHE A CA 1
ATOM 2429 C C . PHE A 1 299 ? 2.138 -5.336 0.167 1.00 94.69 299 PHE A C 1
ATOM 2431 O O . PHE A 1 299 ? 1.835 -5.291 1.354 1.00 94.69 299 PHE A O 1
ATOM 2438 N N . PRO A 1 300 ? 3.072 -4.507 -0.337 1.00 94.38 300 PRO A N 1
ATOM 2439 C CA . PRO A 1 300 ? 3.920 -3.683 0.521 1.00 94.38 300 PRO A CA 1
ATOM 2440 C C . PRO A 1 300 ? 3.151 -2.749 1.473 1.00 94.38 300 PRO A C 1
ATOM 2442 O O . PRO A 1 300 ? 2.426 -1.850 1.035 1.00 94.38 300 PRO A O 1
ATOM 2445 N N . GLY A 1 301 ? 3.393 -2.912 2.778 1.00 94.44 301 GLY A N 1
ATOM 2446 C CA . GLY A 1 301 ? 3.004 -1.957 3.832 1.00 94.44 301 GLY A CA 1
ATOM 2447 C C . GLY A 1 301 ? 4.028 -0.859 4.083 1.00 94.44 301 GLY A C 1
ATOM 2448 O O . GLY A 1 301 ? 3.758 0.117 4.785 1.00 94.44 301 GLY A O 1
ATOM 2449 N N . VAL A 1 302 ? 5.216 -1.021 3.502 1.00 94.44 302 VAL A N 1
ATOM 2450 C CA . VAL A 1 302 ? 6.334 -0.086 3.577 1.00 94.44 302 VAL A CA 1
ATOM 2451 C C . VAL A 1 302 ? 7.029 0.038 2.228 1.00 94.44 302 VAL A C 1
ATOM 2453 O O . VAL A 1 302 ? 7.114 -0.934 1.475 1.00 94.44 302 VAL A O 1
ATOM 2456 N N . CYS A 1 303 ? 7.590 1.210 1.935 1.00 94.38 303 CYS A N 1
ATOM 2457 C CA . CYS A 1 303 ? 8.433 1.421 0.760 1.00 94.38 303 CYS A CA 1
ATOM 2458 C C . CYS A 1 303 ? 9.797 2.029 1.091 1.00 94.38 303 CYS A C 1
ATOM 2460 O O . CYS A 1 303 ? 10.054 2.528 2.189 1.00 94.38 303 CYS A O 1
ATOM 2462 N N . TYR A 1 304 ? 10.681 2.000 0.094 1.00 92.81 304 TYR A N 1
ATOM 2463 C CA . TYR A 1 304 ? 11.947 2.723 0.127 1.00 92.81 304 TYR A CA 1
ATOM 2464 C C . TYR A 1 304 ? 11.709 4.234 0.054 1.00 92.81 304 TYR A C 1
ATOM 2466 O O . TYR A 1 304 ? 10.809 4.697 -0.651 1.00 92.81 304 TYR A O 1
ATOM 2474 N N . SER A 1 305 ? 12.557 5.005 0.737 1.00 91.75 305 SER A N 1
ATOM 2475 C CA . SER A 1 305 ? 12.483 6.473 0.759 1.00 91.75 305 SER A CA 1
ATOM 2476 C C . SER A 1 305 ? 12.552 7.093 -0.646 1.00 91.75 305 SER A C 1
ATOM 2478 O O . SER A 1 305 ? 11.755 7.965 -0.985 1.00 91.75 305 SER A O 1
ATOM 2480 N N . ASN A 1 306 ? 13.415 6.571 -1.523 1.00 90.31 306 ASN A N 1
ATOM 2481 C CA . ASN A 1 306 ? 13.530 7.028 -2.916 1.00 90.31 306 ASN A CA 1
ATOM 2482 C C . ASN A 1 306 ? 12.295 6.720 -3.790 1.00 90.31 306 ASN A C 1
ATOM 2484 O O . ASN A 1 306 ? 12.138 7.323 -4.852 1.00 90.31 306 ASN A O 1
ATOM 2488 N N . GLN A 1 307 ? 11.394 5.834 -3.353 1.00 94.38 307 GLN A N 1
ATOM 2489 C CA . GLN A 1 307 ? 10.164 5.485 -4.072 1.00 94.38 307 GLN A CA 1
ATOM 2490 C C . GLN A 1 307 ? 8.906 6.139 -3.475 1.00 94.38 307 GLN A C 1
ATOM 2492 O O . GLN A 1 307 ? 7.823 6.010 -4.054 1.00 94.38 307 GLN A O 1
ATOM 2497 N N . GLU A 1 308 ? 9.026 6.873 -2.363 1.00 95.12 308 GLU A N 1
ATOM 2498 C CA . GLU A 1 308 ? 7.904 7.488 -1.636 1.00 95.12 308 GLU A CA 1
ATOM 2499 C C . GLU A 1 308 ? 6.975 8.290 -2.561 1.00 95.12 308 GLU A C 1
ATOM 2501 O O . GLU A 1 308 ? 5.749 8.200 -2.486 1.00 95.12 308 GLU A O 1
ATOM 2506 N N . ASN A 1 309 ? 7.554 9.053 -3.491 1.00 95.12 309 ASN A N 1
ATOM 2507 C CA . ASN A 1 309 ? 6.793 9.905 -4.401 1.00 95.12 309 ASN A CA 1
ATOM 2508 C C . ASN A 1 309 ? 5.869 9.136 -5.351 1.00 95.12 309 ASN A C 1
ATOM 2510 O O . ASN A 1 309 ? 4.859 9.702 -5.774 1.00 95.12 309 ASN A O 1
ATOM 2514 N N . VAL A 1 310 ? 6.208 7.892 -5.691 1.00 97.50 310 VAL A N 1
ATOM 2515 C CA . VAL A 1 310 ? 5.369 6.995 -6.495 1.00 97.50 310 VAL A CA 1
ATOM 2516 C C . VAL A 1 310 ? 4.368 6.297 -5.579 1.00 97.50 310 VAL A C 1
ATOM 2518 O O . VAL A 1 310 ? 3.165 6.338 -5.835 1.00 97.50 310 VAL A O 1
ATOM 2521 N N . TRP A 1 311 ? 4.847 5.729 -4.470 1.00 97.94 311 TRP A N 1
ATOM 2522 C CA . TRP A 1 311 ? 4.020 4.945 -3.558 1.00 97.94 311 TRP A CA 1
ATOM 2523 C C . TRP A 1 311 ? 2.917 5.744 -2.877 1.00 97.94 311 TRP A C 1
ATOM 2525 O O . TRP A 1 311 ? 1.819 5.225 -2.769 1.00 97.94 311 TRP A O 1
ATOM 2535 N N . LYS A 1 312 ? 3.118 7.019 -2.529 1.00 96.75 312 LYS A N 1
ATOM 2536 C CA . LYS A 1 312 ? 2.042 7.859 -1.961 1.00 96.75 312 LYS A CA 1
ATOM 2537 C C . LYS A 1 312 ? 0.858 8.098 -2.908 1.00 96.75 312 LYS A C 1
ATOM 2539 O O . LYS A 1 312 ? -0.199 8.564 -2.487 1.00 96.75 312 LYS A O 1
ATOM 2544 N N . ASP A 1 313 ? 1.054 7.852 -4.203 1.00 97.69 313 ASP A N 1
ATOM 2545 C CA . ASP A 1 313 ? 0.006 7.925 -5.217 1.00 97.69 313 ASP A CA 1
ATOM 2546 C C . ASP A 1 313 ? -0.610 6.550 -5.512 1.00 97.69 313 ASP A C 1
ATOM 2548 O O . ASP A 1 313 ? -1.742 6.508 -5.987 1.00 97.69 313 ASP A O 1
ATOM 2552 N N . ILE A 1 314 ? 0.107 5.453 -5.242 1.00 98.19 314 ILE A N 1
ATOM 2553 C CA . ILE A 1 314 ? -0.412 4.076 -5.303 1.00 98.19 314 ILE A CA 1
ATOM 2554 C C . ILE A 1 314 ? -1.223 3.772 -4.038 1.00 98.19 314 ILE A C 1
ATOM 2556 O O . ILE A 1 314 ? -2.344 3.278 -4.136 1.00 98.19 314 ILE A O 1
ATOM 2560 N N . CYS A 1 315 ? -0.678 4.124 -2.876 1.00 98.06 315 CYS A N 1
ATOM 2561 C CA . CYS A 1 315 ? -1.254 3.967 -1.550 1.00 98.06 315 CYS A CA 1
ATOM 2562 C C . CYS A 1 315 ? -1.527 5.349 -0.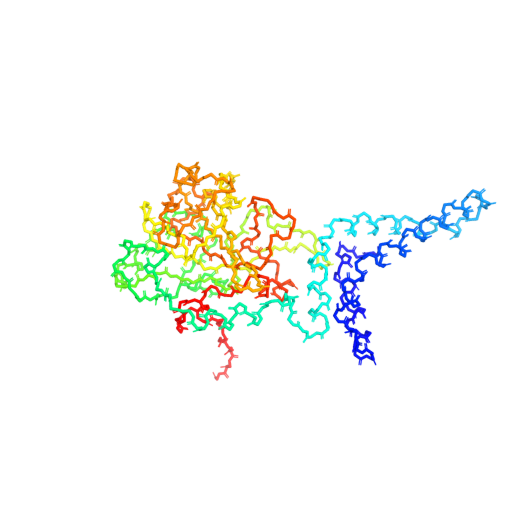944 1.00 98.06 315 CYS A C 1
ATOM 2564 O O . CYS A 1 315 ? -0.675 5.875 -0.234 1.00 98.06 315 CYS A O 1
ATOM 2566 N N . PRO A 1 316 ? -2.653 6.008 -1.266 1.00 96.88 316 PRO A N 1
ATOM 2567 C CA . PRO A 1 316 ? -2.965 7.323 -0.716 1.00 96.88 316 PRO A CA 1
ATOM 2568 C C . PRO A 1 316 ? -3.329 7.247 0.770 1.00 96.88 316 PRO A C 1
ATOM 2570 O O . PRO A 1 316 ? -3.895 6.255 1.224 1.00 96.88 316 PRO A O 1
ATOM 2573 N N . ASN A 1 317 ? -3.103 8.347 1.502 1.00 97.12 317 ASN A N 1
ATOM 2574 C CA . ASN A 1 317 ? -3.402 8.438 2.936 1.00 97.12 317 ASN A CA 1
ATOM 2575 C C . ASN A 1 317 ? -4.849 8.001 3.227 1.00 97.12 317 ASN A C 1
ATOM 2577 O O . ASN A 1 317 ? -5.770 8.715 2.812 1.00 97.12 317 ASN A O 1
ATOM 2581 N N . PRO A 1 318 ? -5.088 6.917 3.989 1.0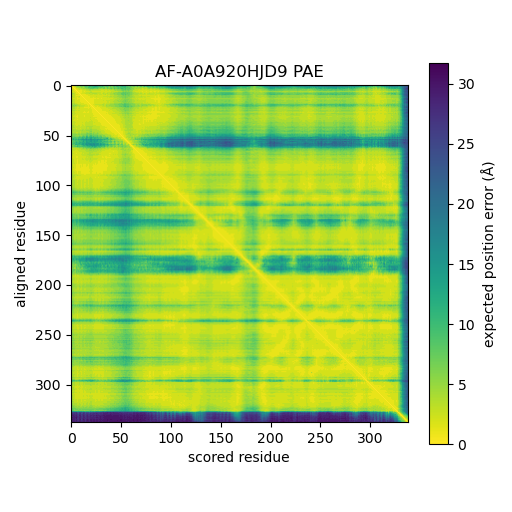0 97.06 318 PRO A N 1
ATOM 2582 C CA . PRO A 1 318 ? -6.441 6.493 4.345 1.00 97.06 318 PRO A CA 1
ATOM 2583 C C . PRO A 1 318 ? -7.263 7.581 5.064 1.00 97.06 318 PRO A C 1
ATOM 2585 O O . PRO A 1 318 ? -8.495 7.564 5.025 1.00 97.06 318 PRO A O 1
ATOM 2588 N N . ASN A 1 319 ? -6.615 8.602 5.641 1.00 96.00 319 ASN A N 1
ATOM 2589 C CA . ASN A 1 319 ? -7.256 9.795 6.198 1.00 96.00 319 ASN A CA 1
ATOM 2590 C C . ASN A 1 319 ? -8.086 10.611 5.188 1.00 96.00 319 ASN A C 1
ATOM 2592 O O . ASN A 1 319 ? -8.889 11.445 5.603 1.00 96.00 319 ASN A O 1
ATOM 2596 N N . ILE A 1 320 ? -7.995 10.350 3.877 1.00 95.50 320 ILE A N 1
ATOM 2597 C CA . ILE A 1 320 ? -8.971 10.881 2.907 1.00 95.50 320 ILE A CA 1
ATOM 2598 C C . ILE A 1 320 ? -10.417 10.461 3.235 1.00 95.50 320 ILE A C 1
ATOM 2600 O O . ILE A 1 320 ? -11.351 11.179 2.870 1.00 95.50 320 ILE A O 1
ATOM 2604 N N . LEU A 1 321 ? -10.601 9.334 3.939 1.00 95.31 321 LEU A N 1
ATOM 2605 C CA . LEU A 1 321 ? -11.894 8.837 4.415 1.00 95.31 321 LEU A CA 1
ATOM 2606 C C . LEU A 1 321 ? -12.277 9.452 5.769 1.00 95.31 321 LEU A C 1
ATOM 2608 O O . LEU A 1 321 ? -13.380 9.978 5.909 1.00 95.31 321 LEU A O 1
ATOM 2612 N N . PHE A 1 322 ? -11.364 9.424 6.748 1.00 93.75 322 PHE A N 1
ATOM 2613 C CA . PHE A 1 322 ? -11.629 9.867 8.126 1.00 93.75 322 PHE A CA 1
ATOM 2614 C C . PHE A 1 322 ? -11.658 11.394 8.294 1.00 93.75 322 PHE A C 1
ATOM 2616 O O . PHE A 1 322 ? -12.359 11.900 9.173 1.00 93.75 322 PHE A O 1
ATOM 2623 N N . LYS A 1 323 ? -10.907 12.131 7.462 1.00 93.62 323 LYS A N 1
ATOM 2624 C CA . LYS A 1 323 ? -10.846 13.605 7.404 1.00 93.62 323 LYS A CA 1
ATOM 2625 C C . LYS A 1 323 ? -10.431 14.247 8.736 1.00 93.62 323 LYS A C 1
ATOM 2627 O O . LYS A 1 323 ? -10.918 15.313 9.110 1.00 93.62 323 LYS A O 1
ATOM 2632 N N . GLN A 1 324 ? -9.512 13.605 9.455 1.00 92.94 324 GLN A N 1
ATOM 2633 C CA . GLN A 1 324 ? -9.053 14.028 10.777 1.00 92.94 324 GLN A CA 1
ATOM 2634 C C . GLN A 1 324 ? -7.763 14.833 10.675 1.00 92.94 324 GLN A C 1
ATOM 2636 O O . GLN A 1 324 ? -6.757 14.339 10.175 1.00 92.94 324 GLN A O 1
ATOM 2641 N N . LYS A 1 325 ? -7.755 16.061 11.207 1.00 91.06 325 LYS A N 1
ATOM 2642 C CA . LYS A 1 325 ? -6.580 16.952 11.149 1.00 91.06 325 LYS A CA 1
ATOM 2643 C C . LYS A 1 325 ? -5.316 16.312 11.739 1.00 91.06 325 LYS A C 1
ATOM 2645 O O . LYS A 1 325 ? -4.230 16.508 11.209 1.00 91.06 325 LYS A O 1
ATOM 2650 N N . VAL A 1 326 ? -5.474 15.542 12.814 1.00 90.44 326 VAL A N 1
ATOM 2651 C CA . VAL A 1 326 ? -4.377 14.887 13.544 1.00 90.44 326 VAL A CA 1
ATOM 2652 C C . VAL A 1 326 ? -3.703 13.762 12.747 1.00 90.44 326 VAL A C 1
ATOM 2654 O O . VAL A 1 326 ? -2.531 13.502 12.966 1.00 90.44 326 VAL A O 1
ATOM 2657 N N . LEU A 1 327 ? -4.400 13.168 11.770 1.00 88.44 327 LEU A N 1
ATOM 2658 C CA . LEU A 1 327 ? -3.876 12.116 10.882 1.00 88.44 327 LEU A CA 1
ATOM 2659 C C . LEU A 1 327 ? -3.380 12.663 9.530 1.00 88.44 327 LEU A C 1
ATOM 2661 O O . LEU A 1 327 ? -2.954 11.911 8.655 1.00 88.44 327 LEU A O 1
ATOM 2665 N N . SER A 1 328 ? -3.477 13.979 9.322 1.00 76.81 328 SER A N 1
ATOM 2666 C CA . SER A 1 328 ? -2.977 14.661 8.121 1.00 76.81 328 SER A CA 1
ATOM 2667 C C . SER A 1 328 ? -1.511 15.079 8.244 1.00 76.81 328 SER A C 1
ATOM 2669 O O . SER A 1 328 ? -0.945 15.575 7.271 1.00 76.81 328 SER A O 1
ATOM 2671 N N . ALA A 1 329 ? -0.921 14.967 9.435 1.00 57.53 329 ALA A N 1
ATOM 2672 C CA . ALA A 1 329 ? 0.392 15.513 9.728 1.00 57.53 329 ALA A CA 1
ATOM 2673 C C . ALA A 1 329 ? 1.507 14.609 9.186 1.00 57.53 329 ALA A C 1
ATOM 2675 O O . ALA A 1 329 ? 1.942 13.672 9.842 1.00 57.53 329 ALA A O 1
ATOM 2676 N N . SER A 1 330 ? 2.037 14.970 8.020 1.00 49.41 330 SER A N 1
ATOM 2677 C CA . SER A 1 330 ? 3.481 14.914 7.818 1.00 49.41 330 SER A CA 1
ATOM 2678 C C . SER A 1 330 ? 4.100 15.924 8.789 1.00 49.41 330 SER A C 1
ATOM 2680 O O . SER A 1 330 ? 3.774 17.113 8.704 1.00 49.41 330 SER A O 1
ATOM 2682 N N . ASN A 1 331 ? 4.936 15.478 9.727 1.00 38.94 331 ASN A N 1
ATOM 2683 C CA . ASN A 1 331 ? 5.705 16.347 10.619 1.00 38.94 331 ASN A CA 1
ATOM 2684 C C . ASN A 1 331 ? 6.642 17.263 9.803 1.00 38.94 331 ASN A C 1
ATOM 2686 O O . ASN A 1 331 ? 7.836 17.019 9.690 1.00 38.94 331 ASN A O 1
ATOM 2690 N N . ASN A 1 332 ? 6.118 18.367 9.269 1.00 33.50 332 ASN A N 1
ATOM 2691 C CA . ASN A 1 332 ? 6.912 19.542 8.929 1.00 33.50 332 ASN A CA 1
ATOM 2692 C C . ASN A 1 332 ? 7.151 20.329 10.224 1.00 33.50 332 ASN A C 1
ATOM 2694 O O . ASN A 1 332 ? 6.572 21.392 10.436 1.00 33.50 332 ASN A O 1
ATOM 2698 N N . GLN A 1 333 ? 8.003 19.800 11.103 1.00 32.06 333 GLN A N 1
ATOM 2699 C CA . GLN A 1 333 ? 8.794 20.657 11.982 1.00 32.06 333 GLN A CA 1
ATOM 2700 C C . GLN A 1 333 ? 10.122 20.904 11.277 1.00 32.06 333 GLN A C 1
ATOM 2702 O O . GLN A 1 333 ? 11.124 20.231 11.491 1.00 32.06 333 GLN A O 1
ATOM 2707 N N . THR A 1 334 ? 10.104 21.889 10.385 1.00 28.80 334 THR A N 1
ATOM 2708 C CA . THR A 1 334 ? 11.308 22.620 10.012 1.00 28.80 334 THR A CA 1
ATOM 2709 C C . THR A 1 334 ? 11.978 23.103 11.295 1.00 28.80 334 THR A C 1
ATOM 2711 O O . THR A 1 334 ? 11.412 23.932 12.010 1.00 28.80 334 THR A O 1
ATOM 2714 N N . ASN A 1 335 ? 13.177 22.594 11.578 1.00 29.81 335 ASN A N 1
ATOM 2715 C CA . ASN A 1 335 ? 14.124 23.222 12.491 1.00 29.81 335 ASN A CA 1
ATOM 2716 C C . ASN A 1 335 ? 14.480 24.611 11.939 1.00 29.81 335 ASN A C 1
ATOM 2718 O O . ASN A 1 335 ? 15.490 24.785 11.263 1.00 29.81 335 ASN A O 1
ATOM 2722 N N . THR A 1 336 ? 13.648 25.614 12.203 1.00 29.17 336 THR A N 1
ATOM 2723 C CA . THR A 1 336 ? 14.104 27.002 12.206 1.00 29.17 336 THR A CA 1
ATOM 2724 C C . THR A 1 336 ? 14.681 27.264 13.584 1.00 29.17 336 THR A C 1
ATOM 2726 O O . THR A 1 336 ? 13.938 27.454 14.547 1.00 29.17 336 THR A O 1
ATOM 2729 N N . MET A 1 337 ? 16.011 27.218 13.660 1.00 32.34 337 MET A N 1
ATOM 2730 C CA . MET A 1 337 ? 16.772 27.758 14.779 1.00 32.34 337 MET A CA 1
ATOM 2731 C C . MET A 1 337 ? 16.339 29.210 15.02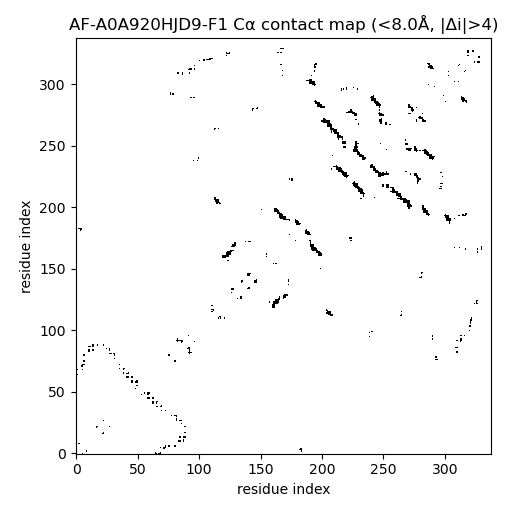5 1.00 32.34 337 MET A C 1
ATOM 2733 O O . MET A 1 337 ? 16.300 30.015 14.091 1.00 32.34 337 MET A O 1
ATOM 2737 N N . LYS A 1 338 ? 16.009 29.521 16.276 1.00 30.98 338 LYS A N 1
ATOM 2738 C CA . LYS A 1 338 ? 16.143 30.859 16.846 1.00 30.98 338 LYS A CA 1
ATOM 2739 C C . LYS A 1 338 ? 17.157 30.785 17.966 1.00 30.98 338 LYS A C 1
ATOM 2741 O O . LYS A 1 338 ? 17.120 29.761 18.686 1.00 30.98 338 LYS A O 1
#

Sequence (338 aa):
MNHNDPLLGCIDIVKGYNENRKIKDEELKLLYNLIAMRLVISVTISSINRNKEPNNKYLFVSEKSAWNLIYKWSEVNSEFAYYSFRKACSIDAHPNKKKLINWAKKTNFSIKDLLPEINKSKFYNLDLSVGSKWLGNKSEIEDLDVFQFKIDQLQKKVPDFIISGGYLEPRSIYTSNSYEKNGENGEENRTIHLGLDFWVPPGTKVSSIFDGEIIAAFNDKGNKEYGGLVIIKHKVEDFEFFSLYGHNTVDSVLKNKIGSKVKRGKVIAEVANYPENGNWAPHLHFQIMHTMLDFKVDFPGVCYSNQENVWKDICPNPNILFKQKVLSASNNQTNTMK

Mean predicted aligned error: 5.78 Å

Radius of gyration: 22.77 Å; Cα contacts (8 Å, |Δi|>4): 628; chains: 1; bounding box: 58×49×69 Å

Foldseek 3Di:
DPFPQVLVVVLLVLLVVCVVPNDDLVNLLCVLVVVLVVLVVLLVVLVVVCVVPVPPVVSCPCNVVSVVSNVSSVPDQSLLSSLSSCVSNVHQSDPCLVVVLVVLLVDAFAVCLFQVPDPARAADEDAQAPPDPLCDDPVCLLPLVSVLVSVVVVCVVVVRYFYKEQQQGFHPNQPDPVQWDQHRVGIFGFGGFLWMKTADDFQGWTWDQAKFFWQDFAQQDAAVAFQTKTKTWDDDDPAIKIKIKGQFASVQSVVDDGRDIGHRSDGRTTHHDPPRRNSHRTIITMWMFRDQRPPRYRRDRTGTPVCSSSSCSGIPYPCSNSVDPNHVDPPPPDPPDD